Protein AF-A0A814G6H8-F1 (afdb_monomer_lite)

InterPro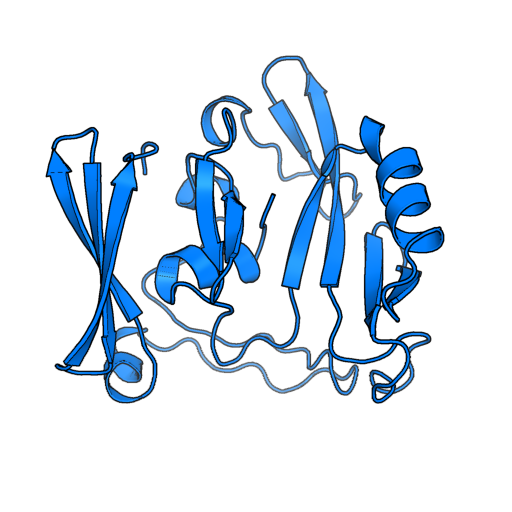 domains:
  IPR007074 LicD/FKTN/FKRP, nucleotidyltransferase domain [PF04991] (1-48)

Structure (mmCIF, N/CA/C/O backbone):
data_AF-A0A814G6H8-F1
#
_entry.id   AF-A0A814G6H8-F1
#
loop_
_atom_site.group_PDB
_atom_site.id
_atom_site.type_symbol
_atom_site.label_atom_id
_atom_site.label_alt_id
_atom_site.label_comp_id
_atom_site.label_asym_id
_atom_site.label_entity_id
_atom_site.label_seq_id
_atom_site.pdbx_PDB_ins_code
_atom_site.Cartn_x
_atom_site.Cartn_y
_atom_site.Cartn_z
_atom_site.occupancy
_atom_site.B_iso_or_equiv
_atom_site.auth_seq_id
_atom_site.auth_comp_id
_atom_site.auth_asym_id
_atom_site.auth_atom_id
_atom_site.pdbx_PDB_model_num
ATOM 1 N N . MET A 1 1 ? 3.584 2.954 5.852 1.00 94.06 1 MET A N 1
ATOM 2 C CA . MET A 1 1 ? 2.191 2.524 6.096 1.00 94.06 1 MET A CA 1
ATOM 3 C C . MET A 1 1 ? 1.545 2.203 4.768 1.00 94.06 1 MET A C 1
ATOM 5 O O . MET A 1 1 ? 1.934 2.824 3.787 1.00 94.06 1 MET A O 1
ATOM 9 N N . MET A 1 2 ? 0.616 1.252 4.728 1.00 95.12 2 MET A N 1
ATOM 10 C CA . MET A 1 2 ? -0.207 1.011 3.539 1.00 95.12 2 MET A CA 1
ATOM 11 C C . MET A 1 2 ? -0.971 2.284 3.166 1.00 95.12 2 MET A C 1
ATOM 13 O O . MET A 1 2 ? -1.439 3.000 4.057 1.00 95.12 2 MET A O 1
ATOM 17 N N . SER A 1 3 ? -1.099 2.549 1.871 1.00 91.81 3 SER A N 1
ATOM 18 C CA . SER A 1 3 ? -1.897 3.650 1.333 1.00 91.81 3 SER A CA 1
ATOM 19 C C . SER A 1 3 ? -2.737 3.178 0.148 1.00 91.81 3 SER A C 1
ATOM 21 O O . SER A 1 3 ? -2.729 1.995 -0.190 1.00 91.81 3 SER A O 1
ATOM 23 N N . ASP A 1 4 ? -3.521 4.097 -0.414 1.00 88.75 4 ASP A N 1
ATOM 24 C CA . ASP A 1 4 ? -4.266 3.912 -1.663 1.00 88.75 4 ASP A CA 1
ATOM 25 C C . ASP A 1 4 ? -4.951 2.525 -1.798 1.00 88.75 4 ASP A C 1
ATOM 27 O O . ASP A 1 4 ? -5.615 2.066 -0.853 1.00 88.75 4 ASP A O 1
ATOM 31 N N . GLY A 1 5 ? -4.848 1.874 -2.962 1.00 90.94 5 GLY A N 1
ATOM 32 C CA . GLY A 1 5 ? -5.519 0.602 -3.264 1.00 90.94 5 GLY A CA 1
ATOM 33 C C . GLY A 1 5 ? -5.150 -0.525 -2.297 1.00 90.94 5 GLY A C 1
ATOM 34 O O . GLY A 1 5 ? -6.011 -1.308 -1.889 1.00 90.94 5 GLY A O 1
ATOM 35 N N . THR A 1 6 ? -3.908 -0.536 -1.808 1.00 95.12 6 THR A N 1
ATOM 36 C CA . THR A 1 6 ? -3.429 -1.512 -0.814 1.00 95.12 6 THR A CA 1
ATOM 37 C C . THR A 1 6 ? -4.157 -1.388 0.518 1.00 95.12 6 THR A C 1
ATOM 39 O O . THR A 1 6 ? -4.564 -2.395 1.101 1.00 95.12 6 THR A O 1
ATOM 42 N N . LEU A 1 7 ? -4.381 -0.160 0.995 1.00 94.06 7 LEU A N 1
ATOM 43 C CA . LEU A 1 7 ? -5.129 0.066 2.229 1.00 94.06 7 LEU A CA 1
ATOM 44 C C . LEU A 1 7 ? -6.596 -0.359 2.084 1.00 94.06 7 LEU A C 1
ATOM 46 O O . LEU A 1 7 ? -7.159 -0.967 2.998 1.00 94.06 7 LEU A O 1
ATOM 50 N N . LEU A 1 8 ? -7.207 -0.070 0.928 1.00 93.44 8 LEU A N 1
ATOM 51 C CA . LEU A 1 8 ? -8.565 -0.521 0.614 1.00 93.44 8 LEU A CA 1
ATOM 52 C C . LEU A 1 8 ? -8.649 -2.047 0.589 1.00 93.44 8 LEU A C 1
ATOM 54 O O . LEU A 1 8 ? -9.587 -2.615 1.149 1.00 93.44 8 LEU A O 1
ATOM 58 N N . GLY A 1 9 ? -7.663 -2.692 -0.031 1.00 95.25 9 GLY A N 1
ATOM 59 C CA . GLY A 1 9 ? -7.513 -4.138 -0.055 1.00 95.25 9 GLY A CA 1
ATOM 60 C C . GLY A 1 9 ? -7.499 -4.715 1.355 1.00 95.25 9 GLY A C 1
ATOM 61 O O . GLY A 1 9 ? -8.390 -5.482 1.719 1.00 95.25 9 GLY A O 1
ATOM 62 N N . SER A 1 10 ? -6.556 -4.274 2.187 1.00 95.44 10 SER A N 1
ATOM 63 C CA . SER A 1 10 ? -6.456 -4.712 3.583 1.00 95.44 10 SER A CA 1
ATOM 64 C C . SER A 1 10 ? -7.777 -4.540 4.350 1.00 95.44 10 SER A C 1
ATOM 66 O O . SER A 1 10 ? -8.181 -5.406 5.128 1.00 95.44 10 SER A O 1
ATOM 68 N N . TYR A 1 11 ? -8.496 -3.436 4.124 1.00 93.56 11 TYR A N 1
ATOM 69 C CA . TYR A 1 11 ? -9.775 -3.171 4.785 1.00 93.56 11 TYR A CA 1
ATOM 70 C C . TYR A 1 11 ? -10.924 -4.078 4.322 1.00 93.56 11 TYR A C 1
ATOM 72 O O . TYR A 1 11 ? -11.785 -4.443 5.129 1.00 93.56 11 TYR A O 1
ATOM 80 N N . ARG A 1 12 ? -10.967 -4.385 3.022 1.00 94.00 12 ARG A N 1
ATOM 81 C CA . ARG A 1 12 ? -12.107 -5.020 2.344 1.00 94.00 12 ARG A CA 1
ATOM 82 C C . ARG A 1 12 ? -11.917 -6.514 2.103 1.00 94.00 12 ARG A C 1
ATOM 84 O O . ARG A 1 12 ? -12.912 -7.224 2.031 1.00 94.00 12 ARG A O 1
ATOM 91 N N . HIS A 1 13 ? -10.681 -6.975 1.979 1.00 96.75 13 HIS A N 1
ATOM 92 C CA . HIS A 1 13 ? -10.322 -8.321 1.529 1.00 96.75 13 HIS A CA 1
ATOM 93 C C . HIS A 1 13 ? -9.292 -9.007 2.436 1.00 96.75 13 HIS A C 1
ATOM 95 O O . HIS A 1 13 ? -8.979 -10.169 2.201 1.00 96.75 13 HIS A O 1
ATOM 101 N N . HIS A 1 14 ? -8.762 -8.308 3.452 1.00 97.12 14 HIS A N 1
ATOM 102 C CA . HIS A 1 14 ? -7.573 -8.730 4.208 1.00 97.12 14 HIS A CA 1
ATOM 103 C C . HIS A 1 14 ? -6.343 -9.021 3.322 1.00 97.12 14 HIS A C 1
ATOM 105 O O . HIS A 1 14 ? -5.414 -9.693 3.754 1.00 97.12 14 HIS A O 1
ATOM 111 N N . ASP A 1 15 ? -6.329 -8.519 2.089 1.00 97.00 15 ASP A N 1
ATOM 112 C CA . ASP A 1 15 ? -5.299 -8.744 1.072 1.00 97.00 15 ASP A CA 1
ATOM 113 C C . ASP A 1 15 ? -5.394 -7.637 0.009 1.00 97.00 15 ASP A C 1
ATOM 115 O O . ASP A 1 15 ? -6.255 -6.769 0.115 1.00 97.00 15 ASP A O 1
ATOM 119 N N . ILE A 1 16 ? -4.553 -7.635 -1.021 1.00 95.75 16 ILE A N 1
ATOM 120 C CA . ILE A 1 16 ? -4.696 -6.725 -2.166 1.00 95.75 16 ILE A CA 1
ATOM 121 C C . ILE A 1 16 ? -6.087 -6.907 -2.804 1.00 95.75 16 ILE A C 1
ATOM 123 O O . ILE A 1 16 ? -6.669 -7.996 -2.793 1.00 95.75 16 ILE A O 1
ATOM 127 N N . VAL A 1 17 ? -6.659 -5.825 -3.344 1.00 95.38 17 VAL A N 1
ATOM 128 C CA . VAL A 1 17 ? -7.935 -5.906 -4.068 1.00 95.38 17 VAL A CA 1
ATOM 129 C C . VAL A 1 17 ? -7.782 -6.902 -5.235 1.00 95.38 17 VAL A C 1
ATOM 131 O O . VAL A 1 17 ? -6.836 -6.771 -6.004 1.00 95.38 17 VAL A O 1
ATOM 134 N N . PRO A 1 18 ? -8.704 -7.866 -5.438 1.00 95.19 18 PRO A N 1
ATOM 135 C CA . PRO A 1 18 ? -8.487 -8.983 -6.371 1.00 95.19 18 PRO A CA 1
ATOM 136 C C . PRO A 1 18 ? -8.251 -8.627 -7.847 1.00 95.19 18 PRO A C 1
ATOM 138 O O . PRO A 1 18 ? -7.886 -9.492 -8.640 1.00 95.19 18 PRO A O 1
ATOM 141 N N . TRP A 1 19 ? -8.526 -7.385 -8.238 1.00 92.12 19 TRP A N 1
ATOM 142 C CA . TRP A 1 19 ? -8.344 -6.859 -9.594 1.00 92.12 19 TRP A CA 1
ATOM 143 C C . TRP A 1 19 ? -7.382 -5.665 -9.641 1.00 92.12 19 TRP A C 1
ATOM 145 O O . TRP A 1 19 ? -7.396 -4.913 -10.616 1.00 92.12 19 TRP A O 1
ATOM 155 N N . ASP A 1 20 ? -6.607 -5.464 -8.580 1.00 92.81 20 ASP A N 1
ATOM 156 C CA . ASP A 1 20 ? -5.517 -4.495 -8.507 1.00 92.81 20 ASP A CA 1
ATOM 157 C C . ASP A 1 20 ? -4.188 -5.212 -8.780 1.00 92.81 20 ASP A C 1
ATOM 159 O O . ASP A 1 20 ? -4.069 -6.413 -8.520 1.00 92.81 20 ASP A O 1
ATOM 163 N N . ASP A 1 21 ? -3.219 -4.523 -9.384 1.00 92.31 21 ASP A N 1
ATOM 164 C CA . ASP A 1 21 ? -2.001 -5.160 -9.910 1.00 92.31 21 ASP A CA 1
ATOM 165 C C . ASP A 1 21 ? -0.685 -4.576 -9.382 1.00 92.31 21 ASP A C 1
ATOM 167 O O . ASP A 1 21 ? 0.388 -4.944 -9.871 1.00 92.31 21 ASP A O 1
ATOM 171 N N . ASP A 1 22 ? -0.745 -3.733 -8.356 1.00 93.81 22 ASP A N 1
ATOM 172 C CA . ASP A 1 22 ? 0.398 -3.224 -7.605 1.00 93.81 22 ASP A CA 1
ATOM 173 C C . ASP A 1 22 ? 0.066 -3.010 -6.116 1.00 93.81 22 ASP A C 1
ATOM 175 O O . ASP A 1 22 ? -0.987 -3.417 -5.619 1.00 93.81 22 ASP A O 1
ATOM 179 N N . ALA A 1 23 ? 1.029 -2.468 -5.366 1.00 95.56 23 ALA A N 1
ATOM 180 C CA . ALA A 1 23 ? 0.828 -2.101 -3.972 1.00 95.56 23 ALA A CA 1
ATOM 181 C C . ALA A 1 23 ? 1.476 -0.753 -3.642 1.00 95.56 23 ALA A C 1
ATOM 183 O O . ALA A 1 23 ? 2.593 -0.489 -4.077 1.00 95.56 23 ALA A O 1
ATOM 184 N N . ASP A 1 24 ? 0.820 0.058 -2.817 1.00 94.56 24 ASP A N 1
ATOM 185 C CA . ASP A 1 24 ? 1.218 1.416 -2.463 1.00 94.56 24 ASP A CA 1
ATOM 186 C C . ASP A 1 24 ? 1.524 1.551 -0.970 1.00 94.56 24 ASP A C 1
ATOM 188 O O . ASP A 1 24 ? 0.749 1.156 -0.086 1.00 94.56 24 ASP A O 1
ATOM 192 N N . PHE A 1 25 ? 2.663 2.177 -0.683 1.00 95.75 25 PHE A N 1
ATOM 193 C CA . PHE A 1 25 ? 3.092 2.481 0.672 1.00 95.75 25 PHE A CA 1
ATOM 194 C C . PHE A 1 2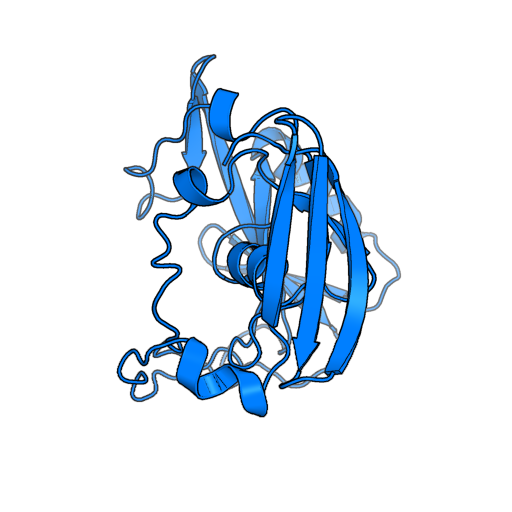5 ? 3.584 3.912 0.805 1.00 95.75 25 PHE A C 1
ATOM 196 O O . PHE A 1 25 ? 4.318 4.430 -0.032 1.00 95.75 25 PHE A O 1
ATOM 203 N N . LEU A 1 26 ? 3.260 4.511 1.946 1.00 94.00 26 LEU A N 1
ATOM 204 C CA . LEU A 1 26 ? 3.723 5.822 2.373 1.00 94.00 26 LEU A CA 1
ATOM 205 C C . LEU A 1 26 ? 4.838 5.715 3.415 1.00 94.00 26 LEU A C 1
ATOM 207 O O . LEU A 1 26 ? 4.680 5.064 4.457 1.00 94.00 26 LEU A O 1
ATOM 211 N N . VAL A 1 27 ? 5.939 6.424 3.173 1.00 95.50 27 VAL A N 1
ATOM 212 C CA . VAL A 1 27 ? 7.107 6.521 4.062 1.00 95.50 27 VAL A CA 1
ATOM 213 C C . VAL A 1 27 ? 7.388 7.996 4.388 1.00 95.50 27 VAL A C 1
ATOM 215 O O . VAL A 1 27 ? 7.268 8.850 3.511 1.00 95.50 27 VAL A O 1
ATOM 218 N N . PRO A 1 28 ? 7.767 8.368 5.623 1.00 95.31 28 PRO A N 1
ATOM 219 C CA . PRO A 1 28 ? 8.154 9.750 5.888 1.00 95.31 28 PRO A CA 1
ATOM 220 C C . PRO A 1 28 ? 9.405 10.122 5.082 1.00 95.31 28 PRO A C 1
ATOM 222 O O . PRO A 1 28 ? 10.406 9.410 5.130 1.00 95.31 28 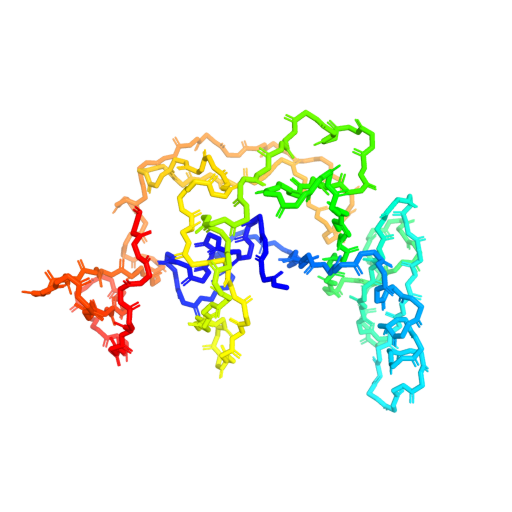PRO A O 1
ATOM 225 N N . VAL A 1 29 ? 9.388 11.270 4.398 1.00 94.75 29 VAL A N 1
ATOM 226 C CA . VAL A 1 29 ? 10.506 11.746 3.555 1.00 94.75 29 VAL A CA 1
ATOM 227 C C . VAL A 1 29 ? 11.823 11.829 4.332 1.00 94.75 29 VAL A C 1
ATOM 229 O O . VAL A 1 29 ? 12.885 11.498 3.816 1.00 94.75 29 VAL A O 1
ATOM 232 N N . LYS A 1 30 ? 11.750 12.161 5.628 1.00 95.94 30 LYS A N 1
ATOM 233 C CA . LYS A 1 30 ? 12.900 12.197 6.547 1.00 95.94 30 LYS A CA 1
ATOM 234 C C . LYS A 1 30 ? 13.613 10.840 6.677 1.00 95.94 30 LYS A C 1
ATOM 236 O O . LYS A 1 30 ? 14.773 10.804 7.064 1.00 95.94 30 LYS A O 1
ATOM 241 N N . GLN A 1 31 ? 12.937 9.731 6.368 1.00 96.25 31 GLN A N 1
ATOM 242 C CA . GLN A 1 31 ? 13.491 8.373 6.405 1.00 96.25 31 GLN A CA 1
ATOM 243 C C . GLN A 1 31 ? 13.867 7.833 5.019 1.00 96.25 31 GLN A C 1
ATOM 245 O O . GLN A 1 31 ? 14.357 6.709 4.932 1.00 96.25 31 GLN A O 1
ATOM 250 N N . GLN A 1 32 ? 13.681 8.606 3.945 1.00 94.50 32 GLN A N 1
ATOM 251 C CA . GLN A 1 32 ? 13.878 8.142 2.571 1.00 94.50 32 GLN A CA 1
ATOM 252 C C . GLN A 1 32 ? 15.268 7.530 2.346 1.00 94.50 32 GLN A C 1
ATOM 254 O O . GLN A 1 32 ? 15.361 6.410 1.850 1.00 94.50 32 GLN A O 1
ATOM 259 N N . SER A 1 33 ? 16.344 8.223 2.732 1.00 95.19 33 SER A N 1
ATOM 260 C CA . SER A 1 33 ? 17.712 7.733 2.505 1.00 95.19 33 SER A CA 1
ATOM 261 C C . SER A 1 33 ? 17.984 6.415 3.230 1.00 95.19 33 SER A C 1
ATOM 263 O O . SER A 1 33 ? 18.576 5.508 2.653 1.00 95.19 33 SER A O 1
ATOM 265 N N . ARG A 1 34 ? 17.492 6.283 4.470 1.00 96.19 34 ARG A N 1
ATOM 266 C CA . ARG A 1 34 ? 17.600 5.046 5.256 1.00 96.19 34 ARG A CA 1
ATOM 267 C C . ARG A 1 34 ? 16.767 3.917 4.650 1.00 96.19 34 ARG A C 1
ATOM 269 O O . ARG A 1 34 ? 17.208 2.778 4.624 1.00 96.19 34 ARG A O 1
ATOM 276 N N . PHE A 1 35 ? 15.561 4.218 4.179 1.00 93.81 35 PHE A N 1
ATOM 277 C CA . PHE A 1 35 ? 14.702 3.230 3.536 1.00 93.81 35 PHE A CA 1
ATOM 278 C C . PHE A 1 35 ? 15.362 2.677 2.265 1.00 93.81 35 PHE A C 1
ATOM 280 O O . PHE A 1 35 ? 15.465 1.466 2.100 1.00 93.81 35 PHE A O 1
ATOM 287 N N . ILE A 1 36 ? 15.879 3.559 1.405 1.00 93.50 36 ILE A N 1
ATOM 288 C CA . ILE A 1 36 ? 16.564 3.160 0.169 1.00 93.50 36 ILE A CA 1
ATOM 289 C C . ILE A 1 36 ? 17.812 2.335 0.483 1.00 93.50 36 ILE A C 1
ATOM 291 O O . ILE A 1 36 ? 18.014 1.304 -0.152 1.00 93.50 36 ILE A O 1
ATOM 295 N N . SER A 1 37 ? 18.627 2.744 1.463 1.00 94.56 37 SER A N 1
ATOM 296 C CA . SER A 1 37 ? 19.852 2.010 1.795 1.00 94.56 37 SER A CA 1
ATOM 297 C C . SER A 1 37 ? 19.570 0.590 2.284 1.00 94.56 37 SER A C 1
ATOM 299 O O . SER A 1 37 ? 20.292 -0.327 1.907 1.00 94.56 37 SER A O 1
ATOM 301 N N . VAL A 1 38 ? 18.497 0.380 3.053 1.00 93.38 38 VAL A N 1
ATOM 302 C CA . VAL A 1 38 ? 18.074 -0.964 3.481 1.00 93.38 38 VAL A CA 1
ATOM 303 C C . VAL A 1 38 ? 17.697 -1.839 2.287 1.00 93.38 38 VAL A C 1
ATOM 305 O O . VAL A 1 38 ? 18.091 -2.999 2.245 1.00 93.38 38 VAL A O 1
ATOM 308 N N . ILE A 1 39 ? 16.969 -1.298 1.307 1.00 92.81 39 ILE A N 1
ATOM 309 C CA . ILE A 1 39 ? 16.558 -2.069 0.126 1.00 92.81 39 ILE A CA 1
ATOM 310 C C . ILE A 1 39 ? 17.748 -2.368 -0.790 1.00 92.81 39 ILE A C 1
ATOM 312 O O . ILE A 1 39 ? 17.887 -3.497 -1.241 1.00 92.81 39 ILE A O 1
ATOM 316 N N . VAL A 1 40 ? 18.620 -1.387 -1.043 1.00 91.81 40 VAL A N 1
ATOM 317 C CA . VAL A 1 40 ? 19.807 -1.564 -1.901 1.00 91.81 40 VAL A CA 1
ATOM 318 C C . VAL A 1 40 ? 20.791 -2.572 -1.309 1.00 91.81 40 VAL A C 1
ATOM 320 O O . VAL A 1 40 ? 21.378 -3.352 -2.048 1.00 91.81 40 VAL A O 1
ATOM 323 N N . ASN A 1 41 ? 20.950 -2.575 0.015 1.00 91.81 41 ASN A N 1
ATOM 324 C CA . ASN A 1 41 ? 21.856 -3.490 0.710 1.00 91.81 41 ASN A CA 1
ATOM 325 C C . ASN A 1 41 ? 21.191 -4.827 1.083 1.00 91.81 41 ASN A C 1
ATOM 327 O O . ASN A 1 41 ? 21.791 -5.636 1.788 1.00 91.81 41 ASN A O 1
ATOM 331 N N . SER A 1 42 ? 19.946 -5.051 0.659 1.00 87.19 42 SER A N 1
ATOM 332 C CA . SER A 1 42 ? 19.237 -6.305 0.887 1.00 87.19 42 SER A CA 1
ATOM 333 C C . SER A 1 42 ? 19.812 -7.412 0.003 1.00 87.19 42 SER A C 1
ATOM 335 O O . SER A 1 42 ? 20.036 -7.212 -1.186 1.00 87.19 42 SER A O 1
ATOM 337 N N . SER A 1 43 ? 19.992 -8.608 0.564 1.00 81.56 43 SER A N 1
ATOM 338 C CA . SER A 1 43 ? 20.330 -9.823 -0.196 1.00 81.56 43 SER A CA 1
ATOM 339 C C . SER A 1 43 ? 19.102 -10.526 -0.787 1.00 81.56 43 SER A C 1
ATOM 341 O O . SER A 1 43 ? 19.223 -11.536 -1.479 1.00 81.56 43 SER A O 1
ATOM 343 N N . ILE A 1 44 ? 17.905 -10.012 -0.508 1.00 82.88 44 ILE A N 1
ATOM 344 C CA . ILE A 1 44 ? 16.653 -10.498 -1.084 1.00 82.88 44 ILE A CA 1
ATOM 345 C C . ILE A 1 44 ? 16.629 -9.973 -2.518 1.00 82.88 44 ILE A C 1
ATOM 347 O O . ILE A 1 44 ? 16.790 -8.772 -2.681 1.00 82.88 44 ILE A O 1
ATOM 351 N N . GLY A 1 45 ? 16.459 -10.838 -3.526 1.00 90.50 45 GLY A N 1
ATOM 352 C CA . GLY A 1 45 ? 16.527 -10.528 -4.970 1.00 90.50 45 GLY A CA 1
ATOM 353 C C . GLY A 1 45 ? 15.498 -9.505 -5.478 1.00 90.50 45 GLY A C 1
ATOM 354 O O . GLY A 1 45 ? 14.658 -9.807 -6.329 1.00 90.50 45 GLY A O 1
ATOM 355 N N . VAL A 1 46 ? 15.555 -8.293 -4.937 1.00 94.38 46 VAL A N 1
ATOM 356 C CA . VAL A 1 46 ? 14.736 -7.131 -5.244 1.00 94.38 46 VAL A CA 1
ATOM 357 C C . VAL A 1 46 ? 15.622 -6.024 -5.790 1.00 94.38 46 VAL A C 1
ATOM 359 O O . VAL A 1 46 ? 16.777 -5.858 -5.408 1.00 94.38 46 VAL A O 1
ATOM 362 N N . LYS A 1 47 ? 15.044 -5.215 -6.665 1.00 94.62 47 LYS A N 1
ATOM 363 C CA . LYS A 1 47 ? 15.639 -3.990 -7.180 1.00 94.62 47 LYS A CA 1
ATOM 364 C C . LYS A 1 47 ? 14.756 -2.813 -6.831 1.00 94.62 47 LYS A C 1
ATOM 366 O O . LYS A 1 47 ? 13.544 -2.947 -6.675 1.00 94.62 47 LYS A O 1
ATOM 371 N N . ILE A 1 48 ? 15.379 -1.646 -6.745 1.00 95.81 48 ILE A N 1
ATOM 372 C CA . ILE A 1 48 ? 14.698 -0.380 -6.519 1.00 95.81 48 ILE A CA 1
ATOM 373 C C . ILE A 1 48 ? 15.071 0.604 -7.623 1.00 95.81 48 ILE A C 1
ATOM 375 O O . ILE A 1 48 ? 16.235 0.724 -7.999 1.00 95.81 48 ILE A O 1
ATOM 379 N N . VAL A 1 49 ? 14.082 1.313 -8.159 1.00 95.50 49 VAL A N 1
ATOM 380 C CA . VAL A 1 49 ? 14.302 2.372 -9.149 1.00 95.50 49 VAL A CA 1
ATOM 381 C C . VAL A 1 49 ? 13.494 3.607 -8.786 1.00 95.50 49 VAL A C 1
ATOM 383 O O . VAL A 1 49 ? 12.353 3.507 -8.336 1.00 95.50 49 VAL A O 1
ATOM 386 N N . LYS A 1 50 ? 14.081 4.788 -8.981 1.00 94.62 50 LYS A N 1
ATOM 387 C CA . LYS A 1 50 ? 13.356 6.052 -8.850 1.00 94.62 50 LYS A CA 1
ATOM 388 C C . LYS A 1 50 ? 12.510 6.281 -10.101 1.00 94.62 50 LYS A C 1
ATOM 390 O O . LYS A 1 50 ? 13.028 6.233 -11.213 1.00 94.62 50 LYS A O 1
ATOM 395 N N . PHE A 1 51 ? 11.230 6.588 -9.920 1.00 90.88 51 PHE A N 1
ATOM 396 C CA . PHE A 1 51 ? 10.334 6.983 -11.000 1.00 90.88 51 PHE A CA 1
ATOM 397 C C . PHE A 1 51 ? 9.550 8.226 -10.584 1.00 90.88 51 PHE A C 1
ATOM 399 O O . PHE A 1 51 ? 8.682 8.176 -9.712 1.00 90.88 51 PHE A O 1
ATOM 406 N N . ASN A 1 52 ? 9.861 9.362 -11.210 1.00 87.81 52 ASN A N 1
ATOM 407 C CA . ASN A 1 52 ? 9.358 10.675 -10.806 1.00 87.81 52 ASN A CA 1
ATOM 408 C C . ASN A 1 52 ? 9.644 10.954 -9.314 1.00 87.81 52 ASN A C 1
ATOM 410 O O . ASN A 1 52 ? 10.800 11.114 -8.918 1.00 87.81 52 ASN A O 1
ATOM 414 N N . LEU A 1 53 ? 8.594 11.014 -8.494 1.00 86.06 53 LEU A N 1
ATOM 415 C CA . LEU A 1 53 ? 8.638 11.361 -7.069 1.00 86.06 53 LEU A CA 1
ATOM 416 C C . LEU A 1 53 ? 8.388 10.165 -6.145 1.00 86.06 53 LEU A C 1
ATOM 418 O O . LEU A 1 53 ? 8.199 10.337 -4.945 1.00 86.06 53 LEU A O 1
ATOM 422 N N . LYS A 1 54 ? 8.382 8.959 -6.710 1.00 91.38 54 LYS A N 1
ATOM 423 C CA . LYS A 1 54 ? 8.250 7.703 -5.980 1.00 91.38 54 LYS A CA 1
ATOM 424 C C . LYS A 1 54 ? 9.384 6.752 -6.332 1.00 91.38 54 LYS A C 1
ATOM 426 O O . LYS A 1 54 ? 10.132 6.983 -7.289 1.00 91.38 54 LYS A O 1
ATOM 431 N N . TYR A 1 55 ? 9.504 5.679 -5.562 1.00 95.44 55 TYR A N 1
ATOM 432 C CA . TYR A 1 55 ? 10.340 4.538 -5.924 1.00 95.44 55 TYR A CA 1
ATOM 433 C C . TYR A 1 55 ? 9.472 3.337 -6.235 1.00 95.44 55 TYR A C 1
ATOM 435 O O . TYR A 1 55 ? 8.395 3.183 -5.674 1.00 95.44 55 TYR A O 1
ATOM 443 N N . LYS A 1 56 ? 9.982 2.479 -7.110 1.00 95.94 56 LYS A N 1
ATOM 444 C CA . LYS A 1 56 ? 9.413 1.169 -7.386 1.00 95.94 56 LYS A CA 1
ATOM 445 C C . LYS A 1 56 ? 10.364 0.105 -6.890 1.00 95.94 56 LYS A C 1
ATOM 447 O O . LYS A 1 56 ? 11.529 0.118 -7.289 1.00 95.94 56 LYS A O 1
ATOM 452 N N . ILE A 1 57 ? 9.864 -0.787 -6.044 1.00 96.38 57 ILE A N 1
ATOM 453 C CA . ILE A 1 57 ? 10.570 -1.991 -5.605 1.00 96.38 57 ILE A CA 1
ATOM 454 C C . ILE A 1 57 ? 9.978 -3.172 -6.360 1.00 96.38 57 ILE A C 1
ATOM 456 O O . ILE A 1 57 ? 8.764 -3.332 -6.383 1.00 96.38 57 ILE A O 1
ATOM 460 N N . TYR A 1 58 ? 10.811 -3.983 -6.992 1.00 95.81 58 TYR A N 1
ATOM 461 C CA . TYR A 1 58 ? 10.364 -5.094 -7.828 1.00 95.81 58 TYR A CA 1
ATOM 462 C C . TYR A 1 58 ? 11.321 -6.271 -7.716 1.00 95.81 58 TYR A C 1
ATOM 464 O O . TYR A 1 58 ? 12.489 -6.103 -7.371 1.00 95.81 58 TYR A O 1
ATOM 472 N N . LEU A 1 59 ? 10.828 -7.467 -8.016 1.00 94.31 59 LEU A N 1
ATOM 473 C CA . LEU A 1 59 ? 11.650 -8.672 -8.039 1.00 94.31 59 LEU A CA 1
ATOM 474 C C . LEU A 1 59 ? 12.569 -8.663 -9.267 1.00 94.31 59 LEU A C 1
ATOM 476 O O . LEU A 1 59 ? 12.148 -8.338 -10.380 1.00 94.31 59 LEU A O 1
ATOM 480 N N . GLU A 1 60 ? 13.838 -9.020 -9.074 1.00 91.81 60 GLU A N 1
ATOM 481 C CA . GLU A 1 60 ? 14.832 -9.006 -10.154 1.00 91.81 60 GLU A CA 1
ATOM 482 C C . GLU A 1 60 ? 14.504 -10.025 -11.255 1.00 91.81 60 GLU A C 1
ATOM 484 O O . GLU A 1 60 ? 14.611 -9.711 -12.440 1.00 91.81 60 GLU A O 1
ATOM 489 N N . ASN A 1 61 ? 14.029 -11.207 -10.860 1.00 92.38 61 ASN A N 1
ATOM 490 C CA . ASN A 1 61 ? 13.789 -12.346 -11.746 1.00 92.38 61 ASN A CA 1
ATOM 491 C C . ASN A 1 61 ? 12.317 -12.457 -12.177 1.00 92.38 61 ASN A C 1
ATOM 493 O O . ASN A 1 61 ? 11.732 -13.538 -12.142 1.00 92.38 61 ASN A O 1
ATOM 497 N N . THR A 1 62 ? 11.696 -11.337 -12.557 1.00 94.62 62 THR A N 1
ATOM 498 C CA . THR A 1 62 ? 10.325 -11.317 -13.093 1.00 94.62 62 THR A CA 1
ATOM 499 C C . THR A 1 62 ? 10.232 -10.559 -14.415 1.00 94.62 62 THR A C 1
ATOM 501 O O . THR A 1 62 ? 11.190 -9.956 -14.894 1.00 94.62 62 THR A O 1
ATOM 504 N N . THR A 1 63 ? 9.070 -10.630 -15.063 1.00 95.25 63 THR A N 1
ATOM 505 C CA . THR A 1 63 ? 8.846 -10.023 -16.378 1.00 95.25 63 THR A CA 1
ATOM 506 C C . THR A 1 63 ? 8.833 -8.504 -16.302 1.00 95.25 63 THR A C 1
ATOM 508 O O . THR A 1 63 ? 8.208 -7.932 -15.408 1.00 95.25 63 THR A O 1
ATOM 511 N N . ARG A 1 64 ? 9.440 -7.842 -17.288 1.00 96.12 64 ARG A N 1
ATOM 512 C CA . ARG A 1 64 ? 9.389 -6.384 -17.425 1.00 96.12 64 ARG A CA 1
ATOM 513 C C . ARG A 1 64 ? 7.941 -5.875 -17.476 1.00 96.12 64 ARG A C 1
ATOM 515 O O . ARG A 1 64 ? 7.090 -6.477 -18.128 1.00 96.12 64 ARG A O 1
ATOM 522 N N . ALA A 1 65 ? 7.675 -4.752 -16.811 1.00 95.38 65 ALA A N 1
ATOM 523 C CA . ALA A 1 65 ? 6.376 -4.089 -16.846 1.00 95.38 65 ALA A CA 1
ATOM 524 C C . ALA A 1 65 ? 6.208 -3.318 -18.170 1.00 95.38 65 ALA A C 1
ATOM 526 O O . ALA A 1 65 ? 6.559 -2.142 -18.252 1.00 95.38 65 ALA A O 1
ATOM 527 N N . GLY A 1 66 ? 5.729 -3.969 -19.232 1.00 93.12 66 GLY A N 1
ATOM 528 C CA . GLY A 1 66 ? 5.617 -3.359 -20.563 1.00 93.12 66 GLY A CA 1
ATOM 529 C C . GLY A 1 66 ? 6.948 -2.771 -21.054 1.00 93.12 66 GLY A C 1
ATOM 530 O O . GLY A 1 66 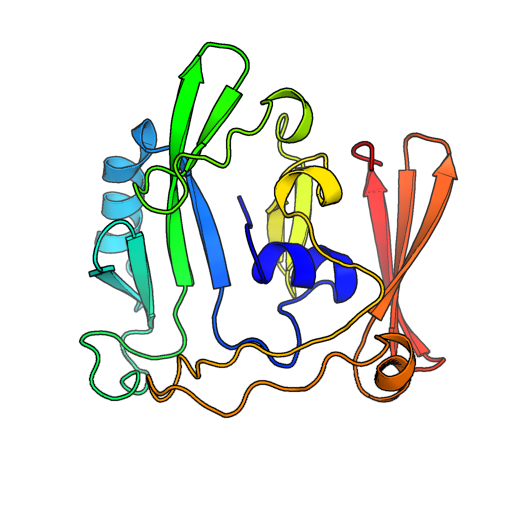? 7.964 -3.459 -21.108 1.00 93.12 66 GLY A O 1
ATOM 531 N N . ASN A 1 67 ? 6.960 -1.476 -21.382 1.00 93.00 67 ASN A N 1
ATOM 532 C CA . ASN A 1 67 ? 8.155 -0.749 -21.834 1.00 93.00 67 ASN A CA 1
ATOM 533 C C . ASN A 1 67 ? 8.942 -0.051 -20.703 1.00 93.00 67 ASN A C 1
ATOM 535 O O . ASN A 1 67 ? 9.759 0.831 -20.972 1.00 93.00 67 ASN A O 1
ATOM 539 N N . ARG A 1 68 ? 8.684 -0.387 -19.435 1.00 94.38 68 ARG A N 1
ATOM 540 C CA . ARG A 1 68 ? 9.301 0.289 -18.285 1.00 94.38 68 ARG A CA 1
ATOM 541 C C . ARG A 1 68 ? 10.683 -0.264 -17.950 1.00 94.38 68 ARG A C 1
ATOM 543 O O . ARG A 1 68 ? 11.051 -1.366 -18.339 1.00 94.38 68 ARG A O 1
ATOM 550 N N . SER A 1 69 ? 11.445 0.497 -17.167 1.00 94.69 69 SER A N 1
ATOM 551 C CA . SER A 1 69 ? 12.769 0.093 -16.674 1.00 94.69 69 SER A CA 1
ATOM 552 C C . SER A 1 69 ? 12.726 -0.854 -15.466 1.00 94.69 69 SER A C 1
ATOM 554 O O . SER A 1 69 ? 13.779 -1.243 -14.971 1.00 94.69 69 SER A O 1
ATOM 556 N N . TRP A 1 70 ? 11.534 -1.229 -14.994 1.00 95.88 70 TRP A N 1
ATOM 557 C CA . TRP A 1 70 ? 11.310 -2.134 -13.864 1.00 95.88 70 TRP A CA 1
ATOM 558 C C . TRP A 1 70 ? 10.457 -3.339 -14.265 1.00 95.88 70 TRP A C 1
ATOM 560 O O . TRP A 1 70 ? 9.795 -3.335 -15.309 1.00 95.88 70 TRP A O 1
ATOM 570 N N . ASN A 1 71 ? 10.445 -4.355 -13.404 1.00 96.69 71 ASN A N 1
ATOM 571 C CA . ASN A 1 71 ? 9.632 -5.550 -13.589 1.00 96.69 71 ASN A CA 1
ATOM 572 C C . ASN A 1 71 ? 8.284 -5.454 -12.873 1.00 96.69 71 ASN A C 1
ATOM 574 O O . ASN A 1 71 ? 8.093 -4.638 -11.974 1.00 96.69 71 ASN A O 1
ATOM 578 N N . TRP A 1 72 ? 7.350 -6.299 -13.295 1.00 96.12 72 TRP A N 1
ATOM 579 C CA . TRP A 1 72 ? 6.087 -6.563 -12.620 1.00 96.12 72 TRP A CA 1
ATOM 580 C C . TRP A 1 72 ? 6.145 -7.959 -11.966 1.00 96.12 72 TRP A C 1
ATOM 582 O O . TRP A 1 72 ? 6.713 -8.875 -12.573 1.00 96.12 72 TRP A O 1
ATOM 592 N N . PRO A 1 73 ? 5.569 -8.166 -10.768 1.00 95.06 73 PRO A N 1
ATOM 593 C CA . PRO A 1 73 ? 4.899 -7.176 -9.916 1.00 95.06 73 PRO A CA 1
ATOM 594 C C . PRO A 1 73 ? 5.885 -6.213 -9.238 1.00 95.06 73 PRO A C 1
ATOM 596 O O . PRO A 1 73 ? 7.084 -6.490 -9.154 1.00 95.06 73 PRO A O 1
ATOM 599 N N . PHE A 1 74 ? 5.371 -5.078 -8.760 1.00 95.69 74 PHE A N 1
ATOM 600 C CA . PHE A 1 74 ? 6.149 -4.082 -8.024 1.00 95.69 74 PHE A CA 1
ATOM 601 C C . PHE A 1 74 ? 5.341 -3.449 -6.887 1.00 95.69 74 PHE A C 1
ATOM 603 O O . PHE A 1 74 ? 4.117 -3.528 -6.850 1.00 95.69 74 PHE A O 1
ATOM 610 N N . ILE A 1 75 ? 6.059 -2.774 -5.994 1.00 96.19 75 ILE A N 1
ATOM 611 C CA . ILE A 1 75 ? 5.530 -1.941 -4.919 1.00 96.19 75 ILE A CA 1
ATOM 612 C C . ILE A 1 75 ? 5.911 -0.489 -5.207 1.00 96.19 75 ILE A C 1
ATOM 614 O O . ILE A 1 75 ? 7.087 -0.188 -5.425 1.00 96.19 75 ILE A O 1
ATOM 618 N N . ASP A 1 76 ? 4.932 0.406 -5.183 1.00 95.62 76 ASP A N 1
ATOM 619 C CA . ASP A 1 76 ? 5.111 1.847 -5.214 1.00 95.62 76 ASP A CA 1
ATOM 620 C C . ASP A 1 76 ? 5.342 2.412 -3.806 1.00 95.62 76 ASP A C 1
ATOM 622 O O . ASP A 1 76 ? 4.547 2.252 -2.881 1.00 95.62 76 ASP A O 1
ATOM 626 N N . ILE A 1 77 ? 6.469 3.104 -3.649 1.00 95.94 77 ILE A N 1
ATOM 627 C CA . ILE A 1 77 ? 6.869 3.778 -2.417 1.00 95.94 77 ILE A CA 1
ATOM 628 C C . ILE A 1 77 ? 6.738 5.280 -2.618 1.00 95.94 77 ILE A C 1
ATOM 630 O O . ILE A 1 77 ? 7.574 5.926 -3.262 1.00 95.94 77 ILE A O 1
ATOM 634 N N . TRP A 1 78 ? 5.685 5.825 -2.030 1.00 93.69 78 TRP A N 1
ATOM 635 C CA . TRP A 1 78 ? 5.418 7.247 -1.931 1.00 93.69 78 TRP A CA 1
ATOM 636 C C . TRP A 1 78 ? 5.981 7.814 -0.630 1.00 93.69 78 TRP A C 1
ATOM 638 O O . TRP A 1 78 ? 6.189 7.101 0.356 1.00 93.69 78 TRP A O 1
ATOM 648 N N . PHE A 1 79 ? 6.179 9.131 -0.605 1.00 93.81 79 PHE A N 1
ATOM 649 C CA . PHE A 1 79 ? 6.624 9.827 0.596 1.00 93.81 79 PHE A CA 1
ATOM 650 C C . PHE A 1 79 ? 5.612 10.846 1.081 1.00 93.81 79 PHE A C 1
ATOM 652 O O . PHE A 1 79 ? 4.855 11.411 0.293 1.00 93.81 79 PHE A O 1
ATOM 659 N N . TYR A 1 80 ? 5.643 11.120 2.381 1.00 92.88 80 TYR A N 1
ATOM 660 C CA . TYR A 1 80 ? 4.940 12.243 2.988 1.00 92.88 80 TYR A CA 1
ATOM 661 C C . TYR A 1 80 ? 5.885 13.106 3.819 1.00 92.88 80 TYR A C 1
ATOM 663 O O . TYR A 1 80 ? 6.921 12.652 4.311 1.00 92.88 80 TYR A O 1
ATOM 671 N N . ARG A 1 81 ? 5.493 14.361 4.023 1.00 93.00 81 ARG A N 1
ATOM 672 C CA . ARG A 1 81 ? 6.175 15.315 4.901 1.00 93.00 81 ARG A CA 1
ATOM 673 C C . ARG A 1 81 ? 5.213 15.899 5.918 1.00 93.00 81 ARG A C 1
ATOM 675 O O . ARG A 1 81 ? 4.012 15.989 5.667 1.00 93.00 81 ARG A O 1
ATOM 682 N N . ASP A 1 82 ? 5.764 16.346 7.036 1.00 93.69 82 ASP A N 1
ATOM 683 C CA . ASP A 1 82 ? 5.050 17.223 7.956 1.00 93.69 82 ASP A CA 1
ATOM 684 C C . ASP A 1 82 ? 4.773 18.558 7.250 1.00 93.69 82 ASP A C 1
ATOM 686 O O . ASP A 1 82 ? 5.688 19.169 6.698 1.00 93.69 82 ASP A O 1
ATOM 690 N N . VAL A 1 83 ? 3.516 19.004 7.254 1.00 91.75 83 VAL A N 1
ATOM 691 C CA . VAL A 1 83 ? 3.174 20.397 6.908 1.00 91.75 83 VAL A CA 1
ATOM 692 C C . VAL A 1 83 ? 3.417 21.279 8.126 1.00 91.75 83 VAL A C 1
ATOM 694 O O . VAL A 1 83 ? 3.964 22.370 8.027 1.00 91.75 83 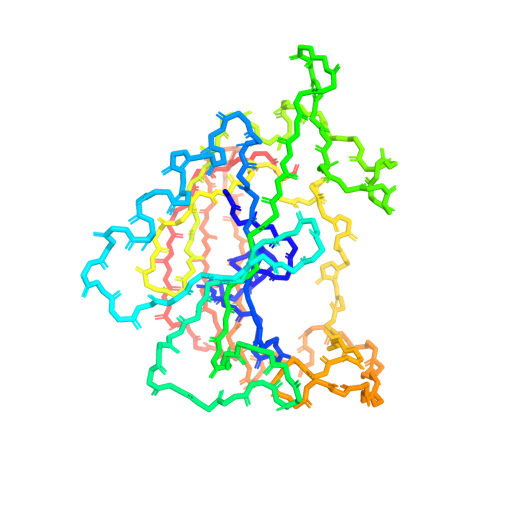VAL A O 1
ATOM 697 N N . ASN A 1 84 ? 3.001 20.775 9.286 1.00 93.12 84 ASN A N 1
ATOM 698 C CA . ASN A 1 84 ? 3.162 21.383 10.596 1.00 93.12 84 ASN A CA 1
ATOM 699 C C . ASN A 1 84 ? 3.056 20.283 11.674 1.00 93.12 84 ASN A C 1
ATOM 701 O O . ASN A 1 84 ? 3.084 19.079 11.387 1.00 93.12 84 ASN A O 1
ATOM 705 N N . ASN A 1 85 ? 2.906 20.682 12.934 1.00 94.75 85 ASN A N 1
ATOM 706 C CA . ASN A 1 85 ? 2.826 19.741 14.051 1.00 94.75 85 ASN A CA 1
ATOM 707 C C . ASN A 1 85 ? 1.571 18.857 14.027 1.00 94.75 85 ASN A C 1
ATOM 709 O O . ASN A 1 85 ? 1.599 17.780 14.613 1.00 94.75 85 ASN A O 1
ATOM 713 N N . THR A 1 86 ? 0.507 19.253 13.327 1.00 94.25 86 THR A N 1
ATOM 714 C CA . THR A 1 86 ? -0.796 18.572 13.343 1.00 94.25 86 THR A CA 1
ATOM 715 C C . THR A 1 86 ? -1.164 17.898 12.024 1.00 94.25 86 THR A C 1
ATOM 717 O O . THR A 1 86 ? -2.076 17.076 12.025 1.00 94.25 86 THR A O 1
ATOM 720 N N . HIS A 1 87 ? -0.463 18.178 10.921 1.00 93.06 87 HIS A N 1
ATOM 721 C CA . HIS A 1 87 ? -0.810 17.676 9.589 1.00 93.06 87 HIS A CA 1
ATOM 722 C C . HIS A 1 87 ? 0.391 17.136 8.809 1.00 93.06 87 HIS A C 1
ATOM 724 O O . HIS A 1 87 ? 1.520 17.615 8.948 1.00 93.06 87 HIS A O 1
ATOM 730 N N . ILE A 1 88 ? 0.119 16.164 7.940 1.00 92.56 88 ILE A N 1
ATOM 731 C CA . ILE A 1 88 ? 1.047 15.667 6.923 1.00 92.56 88 ILE A CA 1
ATOM 732 C C . ILE A 1 88 ? 0.464 15.859 5.523 1.00 92.56 88 ILE A C 1
ATOM 734 O O . ILE A 1 88 ? -0.744 16.022 5.361 1.00 92.56 88 ILE A O 1
ATOM 738 N N . GLN A 1 89 ? 1.320 15.799 4.510 1.00 90.00 89 GLN A N 1
ATOM 739 C CA . GLN A 1 89 ? 0.914 15.795 3.106 1.00 90.00 89 GLN A CA 1
ATOM 740 C C . GLN A 1 89 ? 1.819 14.879 2.287 1.00 90.00 89 GLN A C 1
ATOM 742 O O . GLN A 1 89 ? 2.996 14.714 2.626 1.00 90.00 89 GLN A O 1
ATOM 747 N N . TYR A 1 90 ? 1.300 14.357 1.176 1.00 88.62 90 TYR A N 1
ATOM 748 C CA . TYR A 1 90 ? 2.117 13.661 0.184 1.00 88.62 90 TYR A CA 1
ATOM 749 C C . TYR A 1 90 ? 3.231 14.582 -0.334 1.00 88.62 90 TYR A C 1
ATOM 751 O O . TYR A 1 90 ? 3.046 15.782 -0.572 1.00 88.62 90 TYR A O 1
ATOM 759 N N . ASP A 1 91 ? 4.415 14.016 -0.542 1.00 86.88 91 ASP A N 1
ATOM 760 C CA . ASP A 1 91 ? 5.560 14.719 -1.108 1.00 86.88 91 ASP A CA 1
ATOM 761 C C . ASP A 1 91 ? 5.521 14.738 -2.644 1.00 86.88 91 ASP A C 1
ATOM 763 O O . ASP A 1 91 ? 6.486 14.421 -3.335 1.00 86.88 91 ASP A O 1
ATOM 767 N N . THR A 1 92 ? 4.363 15.090 -3.205 1.00 77.62 92 THR A N 1
ATOM 768 C CA . THR A 1 92 ? 4.158 15.120 -4.654 1.00 77.62 92 THR A CA 1
ATOM 769 C C . THR A 1 92 ? 3.339 16.355 -5.058 1.00 77.62 92 THR A C 1
ATOM 771 O O . THR A 1 92 ? 2.293 16.612 -4.466 1.00 77.62 92 THR A O 1
ATOM 774 N N . PRO A 1 93 ? 3.765 17.164 -6.053 1.00 66.50 93 PRO A N 1
ATOM 775 C CA . PRO A 1 93 ? 3.064 18.380 -6.465 1.00 66.50 93 PRO A CA 1
ATOM 776 C C . PRO A 1 93 ? 1.601 18.157 -6.845 1.00 66.50 93 PRO A C 1
ATOM 778 O O . PRO A 1 93 ? 0.764 18.993 -6.524 1.00 66.50 93 PRO A O 1
ATOM 781 N N . GLN A 1 94 ? 1.302 17.027 -7.489 1.00 63.75 94 GLN A N 1
ATOM 782 C CA . GLN A 1 94 ? -0.039 16.671 -7.964 1.00 63.75 94 GLN A CA 1
ATOM 783 C C . GLN A 1 94 ? -1.017 16.411 -6.808 1.00 63.75 94 GLN A C 1
ATOM 785 O O . GLN A 1 94 ? -2.206 16.680 -6.947 1.00 63.75 94 GLN A O 1
ATOM 790 N N . TRP A 1 95 ? -0.508 15.976 -5.650 1.00 64.81 95 TRP A N 1
ATOM 791 C CA . TRP A 1 95 ? -1.309 15.608 -4.482 1.00 64.81 95 TRP A CA 1
ATOM 792 C C . TRP A 1 95 ? -1.068 16.528 -3.275 1.00 64.81 95 TRP A C 1
ATOM 794 O O . TRP A 1 95 ? -1.566 16.262 -2.186 1.00 64.81 95 TRP A O 1
ATOM 804 N N . ARG A 1 96 ? -0.379 17.669 -3.461 1.00 59.22 96 ARG A N 1
ATOM 805 C CA . ARG A 1 96 ? -0.141 18.691 -2.413 1.00 59.22 96 ARG A CA 1
ATOM 806 C C . ARG A 1 96 ? -1.421 19.239 -1.774 1.00 59.22 96 ARG A C 1
ATOM 808 O O . ARG A 1 96 ? -1.356 19.811 -0.695 1.00 59.22 96 ARG A O 1
ATOM 815 N N . ARG A 1 97 ? -2.575 19.098 -2.433 1.00 60.16 97 ARG A N 1
ATOM 816 C CA . ARG A 1 97 ? -3.875 19.527 -1.893 1.00 60.16 97 ARG A CA 1
ATOM 817 C C . ARG A 1 97 ? -4.469 18.536 -0.885 1.00 60.16 97 ARG A C 1
ATOM 819 O O . ARG A 1 97 ? -5.402 18.905 -0.180 1.00 60.16 97 ARG A O 1
ATOM 826 N N . LEU A 1 98 ? -3.937 17.315 -0.794 1.00 73.50 98 LEU A N 1
ATOM 827 C CA . LEU A 1 98 ? -4.360 16.318 0.186 1.00 73.50 98 LEU A CA 1
ATOM 828 C C . LEU A 1 98 ? -3.524 16.459 1.462 1.00 73.50 98 LEU A C 1
ATOM 830 O O . LEU A 1 98 ? -2.439 15.890 1.604 1.00 73.50 98 LEU A O 1
ATOM 834 N N . ILE A 1 99 ? -4.034 17.279 2.378 1.00 86.31 99 ILE A N 1
ATOM 835 C CA . ILE A 1 99 ? -3.471 17.479 3.711 1.00 86.31 99 ILE A CA 1
ATOM 836 C C . ILE A 1 99 ? -4.282 16.630 4.690 1.00 86.31 99 ILE A C 1
ATOM 838 O O . ILE A 1 99 ? -5.496 16.789 4.797 1.00 86.31 99 ILE A O 1
ATOM 842 N N . HIS A 1 100 ? -3.610 15.748 5.426 1.00 88.00 100 HIS A N 1
ATOM 843 C CA . HIS A 1 100 ? -4.248 14.854 6.390 1.00 88.00 100 HIS A CA 1
ATOM 844 C C . HIS A 1 100 ? -3.858 15.226 7.814 1.00 88.00 100 HIS A C 1
ATOM 846 O O . HIS A 1 100 ? -2.683 15.468 8.109 1.00 88.00 100 HIS A O 1
ATOM 852 N N . ALA A 1 101 ? -4.836 15.235 8.718 1.00 91.62 101 ALA A N 1
ATOM 853 C CA . ALA A 1 101 ? -4.570 15.445 10.130 1.00 91.62 101 ALA A CA 1
ATOM 854 C C . ALA A 1 101 ? -3.863 14.217 10.717 1.00 91.62 101 ALA A C 1
ATOM 856 O O . ALA A 1 101 ? -4.312 13.079 10.582 1.00 91.62 101 ALA A O 1
ATOM 857 N N . LYS A 1 102 ? -2.766 14.450 11.438 1.00 93.38 102 LYS A N 1
ATOM 858 C CA . LYS A 1 102 ? -1.985 13.398 12.096 1.00 93.38 102 LYS A CA 1
ATOM 859 C C . LYS A 1 102 ? -2.825 12.572 13.057 1.00 93.38 102 LYS A C 1
ATOM 861 O O . LYS A 1 102 ? -2.594 11.379 13.149 1.00 93.38 102 LYS A O 1
ATOM 866 N N . LYS A 1 103 ? -3.811 13.175 13.728 1.00 91.56 103 LYS A N 1
ATOM 867 C CA . LYS A 1 103 ? -4.709 12.473 14.660 1.00 91.56 103 LYS A CA 1
ATOM 868 C C . LYS A 1 103 ? -5.555 11.377 14.003 1.00 91.56 103 LYS A C 1
ATOM 870 O O . LYS A 1 103 ? -5.966 10.459 14.697 1.00 91.56 103 LYS A O 1
ATOM 875 N N . ASP A 1 104 ? -5.817 11.481 12.698 1.00 88.62 104 ASP A N 1
ATOM 876 C CA . ASP A 1 104 ? -6.584 10.481 11.946 1.00 88.62 104 ASP A CA 1
ATOM 877 C C . ASP A 1 104 ? -5.663 9.368 11.401 1.00 88.62 104 ASP A C 1
ATOM 879 O O . ASP A 1 104 ? -6.126 8.300 11.021 1.00 88.62 104 ASP A O 1
ATOM 883 N N . ILE A 1 105 ? -4.341 9.571 11.407 1.00 90.38 105 ILE A N 1
ATOM 884 C CA . ILE A 1 105 ? -3.361 8.594 10.908 1.00 90.38 105 ILE A CA 1
ATOM 885 C C . ILE A 1 105 ? -2.634 7.893 12.056 1.00 90.38 105 ILE A C 1
ATOM 887 O O . ILE A 1 105 ? -2.455 6.680 12.011 1.00 90.38 105 ILE A O 1
ATOM 891 N N . PHE A 1 106 ? -2.225 8.651 13.073 1.00 92.38 106 PHE A N 1
ATOM 892 C CA . PHE A 1 106 ? -1.333 8.223 14.144 1.00 92.38 106 PHE A CA 1
ATOM 893 C C . PHE A 1 106 ? -2.055 8.079 15.502 1.00 92.38 106 PHE A C 1
ATOM 895 O O . PHE A 1 106 ? -2.989 8.839 15.785 1.00 92.38 106 PHE A O 1
ATOM 902 N N . PRO A 1 107 ? -1.604 7.158 16.380 1.00 93.00 107 PRO A N 1
ATOM 903 C CA . PRO A 1 107 ? -0.556 6.161 16.130 1.00 93.00 107 PRO A CA 1
ATOM 904 C C . PRO A 1 107 ? -0.967 5.190 15.017 1.00 93.00 107 PRO A C 1
ATOM 906 O O . PRO A 1 107 ? -2.155 5.012 14.764 1.00 93.00 107 PRO A O 1
ATOM 909 N N . LEU A 1 108 ? 0.015 4.632 14.306 1.00 92.56 108 LEU A N 1
ATOM 910 C CA . LEU A 1 108 ? -0.282 3.612 13.302 1.00 92.56 108 LEU A CA 1
ATOM 911 C C . LEU A 1 108 ? -0.811 2.364 14.009 1.00 92.56 108 LEU A C 1
ATOM 913 O O . LEU A 1 108 ? -0.303 1.995 15.066 1.00 92.56 108 LEU A O 1
ATOM 917 N N . ILE A 1 109 ? -1.785 1.713 13.388 1.00 91.25 109 ILE A N 1
ATOM 918 C CA . ILE A 1 109 ? -2.247 0.377 13.772 1.00 91.25 109 ILE A CA 1
ATOM 919 C C . ILE A 1 109 ? -1.657 -0.651 12.807 1.00 91.25 109 ILE A C 1
ATOM 921 O O . ILE A 1 109 ? -1.126 -0.285 11.757 1.00 91.25 109 ILE A O 1
ATOM 925 N N . THR A 1 110 ? -1.752 -1.937 13.119 1.00 92.69 110 THR A N 1
ATOM 926 C CA . THR A 1 110 ? -1.445 -3.003 12.160 1.00 92.69 110 THR A CA 1
ATOM 927 C C . THR A 1 110 ? -2.731 -3.575 11.580 1.00 92.69 110 THR A C 1
ATOM 929 O O . THR A 1 110 ? -3.749 -3.686 12.260 1.00 92.69 110 THR A O 1
ATOM 932 N N . ARG A 1 111 ? -2.702 -3.924 10.294 1.00 93.19 111 ARG A N 1
ATOM 933 C CA . ARG A 1 111 ? -3.797 -4.627 9.619 1.00 93.19 111 ARG A CA 1
ATOM 934 C C . ARG A 1 111 ? -3.254 -5.724 8.720 1.00 93.19 111 ARG A C 1
ATOM 936 O O . ARG A 1 111 ? -2.104 -5.654 8.284 1.00 93.19 111 ARG A O 1
ATOM 943 N N . LEU A 1 112 ? -4.094 -6.719 8.448 1.00 95.31 112 LEU A N 1
ATOM 944 C CA . LEU A 1 112 ? -3.723 -7.850 7.611 1.00 95.31 112 LEU A CA 1
ATOM 945 C C . LEU A 1 112 ? -3.610 -7.438 6.136 1.00 95.31 112 LEU A C 1
ATOM 947 O O . LEU A 1 112 ? -4.488 -6.750 5.608 1.00 95.31 112 LEU A O 1
ATOM 951 N N . LEU A 1 113 ? -2.532 -7.873 5.494 1.00 96.31 113 LEU A N 1
ATOM 952 C CA . LEU A 1 113 ? -2.317 -7.855 4.051 1.00 96.31 113 LEU A CA 1
ATOM 953 C C . LEU A 1 113 ? -1.790 -9.240 3.655 1.00 96.31 113 LEU A C 1
ATOM 955 O O . LEU A 1 113 ? -0.608 -9.548 3.835 1.00 96.31 113 LEU A O 1
ATOM 959 N N . GLY A 1 114 ? -2.697 -10.106 3.210 1.00 95.31 114 GLY A N 1
ATOM 960 C CA . GLY A 1 114 ? -2.434 -11.521 2.989 1.00 95.31 114 GLY A CA 1
ATOM 961 C C . GLY A 1 114 ? -2.103 -12.215 4.310 1.00 95.31 114 GLY A C 1
ATOM 962 O O . GLY A 1 114 ? -2.962 -12.403 5.166 1.00 95.31 114 GLY A O 1
ATOM 963 N N . GLN A 1 115 ? -0.834 -12.579 4.488 1.00 94.25 115 GLN A N 1
ATOM 964 C CA . GLN A 1 115 ? -0.329 -13.235 5.705 1.00 94.25 115 GLN A CA 1
ATOM 965 C C . GLN A 1 115 ? 0.467 -12.285 6.613 1.00 94.25 115 GLN A C 1
ATOM 967 O O . GLN A 1 115 ? 0.979 -12.701 7.651 1.00 94.25 115 GLN A O 1
ATOM 972 N N . LEU A 1 116 ? 0.608 -11.015 6.225 1.00 96.00 116 LEU A N 1
ATOM 973 C CA . LEU A 1 116 ? 1.451 -10.048 6.920 1.00 96.00 116 LEU A CA 1
ATOM 974 C C . LEU A 1 116 ? 0.610 -9.067 7.735 1.00 96.00 116 LEU A C 1
ATOM 976 O O . LEU A 1 116 ? -0.418 -8.577 7.271 1.00 96.00 116 LEU A O 1
ATOM 980 N N . TRP A 1 117 ? 1.098 -8.717 8.925 1.00 95.19 117 TRP A N 1
ATOM 981 C CA . TRP A 1 117 ? 0.581 -7.603 9.717 1.00 95.19 117 TRP A CA 1
ATOM 982 C C . TRP A 1 117 ? 1.380 -6.348 9.405 1.00 95.19 117 TRP A C 1
ATOM 984 O O . TRP A 1 117 ? 2.563 -6.244 9.728 1.00 95.19 117 TRP A O 1
ATOM 994 N N . VAL A 1 118 ? 0.730 -5.395 8.750 1.00 95.94 118 VAL A N 1
ATOM 995 C CA . VAL A 1 118 ? 1.405 -4.269 8.112 1.00 95.94 118 VAL A CA 1
ATOM 996 C C . VAL A 1 118 ? 0.891 -2.948 8.691 1.00 95.94 118 VAL A C 1
ATOM 998 O O . VAL A 1 118 ? -0.315 -2.818 8.917 1.00 95.94 118 VAL A O 1
ATOM 1001 N N . PRO A 1 119 ? 1.762 -1.947 8.938 1.00 95.50 119 PRO A N 1
ATOM 1002 C CA . PRO A 1 119 ? 1.331 -0.658 9.469 1.00 95.50 119 PRO A CA 1
ATOM 1003 C C . PRO A 1 119 ? 0.321 0.056 8.560 1.00 95.50 119 PRO A C 1
ATOM 1005 O O . PRO A 1 119 ? 0.564 0.224 7.363 1.00 95.50 119 PRO A O 1
ATOM 1008 N N . ALA A 1 120 ? -0.756 0.561 9.152 1.00 93.38 120 ALA A N 1
ATOM 1009 C CA . ALA A 1 120 ? -1.865 1.260 8.519 1.00 93.38 120 ALA A CA 1
ATOM 1010 C C . ALA A 1 120 ? -2.253 2.517 9.329 1.00 93.38 120 ALA A C 1
ATOM 1012 O O . ALA A 1 120 ? -2.037 2.554 10.545 1.00 93.38 120 ALA A O 1
ATOM 1013 N N . PRO A 1 121 ? -2.831 3.550 8.689 1.00 91.62 121 PRO A N 1
ATOM 1014 C CA . PRO A 1 121 ? -3.473 4.655 9.397 1.00 91.62 121 PRO A CA 1
ATOM 1015 C C . PRO A 1 121 ? -4.551 4.141 10.353 1.00 91.62 121 PRO A C 1
ATOM 1017 O O . PRO A 1 121 ? -5.292 3.223 10.000 1.00 91.62 121 PRO A O 1
ATOM 1020 N N . ARG A 1 122 ? -4.686 4.755 11.533 1.00 87.75 122 ARG A N 1
ATOM 1021 C CA . ARG A 1 122 ? -5.750 4.367 12.471 1.00 87.75 122 ARG A CA 1
ATOM 1022 C C . ARG A 1 122 ? -7.154 4.614 11.924 1.00 87.75 122 ARG A C 1
ATOM 1024 O O . ARG A 1 122 ? -8.008 3.768 12.127 1.00 87.75 122 ARG A O 1
ATOM 1031 N N . ASN A 1 123 ? -7.386 5.730 11.227 1.00 84.62 123 ASN A N 1
ATOM 1032 C CA . ASN A 1 123 ? -8.653 6.020 10.563 1.00 84.62 123 ASN A CA 1
ATOM 1033 C C . ASN A 1 123 ? -8.488 5.853 9.047 1.00 84.62 123 ASN A C 1
ATOM 1035 O O . ASN A 1 123 ? -7.903 6.682 8.344 1.00 84.62 123 ASN A O 1
ATOM 1039 N N . LEU A 1 124 ? -9.024 4.746 8.549 1.00 75.00 124 LEU A N 1
ATOM 1040 C CA . LEU A 1 124 ? -8.845 4.285 7.173 1.00 75.00 124 LEU A CA 1
ATOM 1041 C C . LEU A 1 124 ? -9.701 5.084 6.179 1.00 75.00 124 LEU A C 1
ATOM 1043 O O . LEU A 1 124 ? -9.288 5.323 5.045 1.00 75.00 124 LEU A O 1
ATOM 1047 N N . ILE A 1 125 ? -10.896 5.502 6.607 1.00 66.94 125 ILE A N 1
ATOM 1048 C CA . ILE A 1 125 ? -11.909 6.121 5.744 1.00 66.94 125 ILE A CA 1
ATOM 1049 C C . ILE A 1 125 ? -11.534 7.573 5.441 1.00 66.94 125 ILE A C 1
ATOM 1051 O O . ILE A 1 125 ? -11.607 8.007 4.289 1.00 66.94 125 ILE A O 1
ATOM 1055 N N . LYS A 1 126 ? -11.061 8.311 6.450 1.00 67.19 126 LYS A N 1
ATOM 1056 C CA . LYS A 1 126 ? -10.625 9.705 6.287 1.00 67.19 126 LYS A CA 1
ATOM 1057 C C . LYS A 1 126 ? -9.315 9.844 5.527 1.00 67.19 126 LYS A C 1
ATOM 1059 O O . LYS A 1 126 ? -9.045 10.914 4.984 1.00 67.19 126 LYS A O 1
ATOM 1064 N N . HIS A 1 127 ? -8.497 8.793 5.484 1.00 60.62 127 HIS A N 1
ATOM 1065 C CA . HIS A 1 127 ? -7.237 8.857 4.760 1.00 60.62 127 HIS A CA 1
ATOM 1066 C C . HIS A 1 127 ? -7.442 8.846 3.239 1.00 60.62 127 HIS A C 1
ATOM 1068 O O . HIS A 1 127 ? -6.764 9.605 2.562 1.00 60.62 127 HIS A O 1
ATOM 1074 N N . ASN A 1 128 ? -8.408 8.085 2.703 1.00 63.03 128 ASN A N 1
ATOM 1075 C CA . ASN A 1 128 ? -8.428 7.804 1.259 1.00 63.03 128 ASN A CA 1
ATOM 1076 C C . ASN A 1 128 ? -9.729 8.091 0.484 1.00 63.03 128 ASN A C 1
ATOM 1078 O O . ASN A 1 128 ? -9.807 7.759 -0.694 1.00 63.03 128 ASN A O 1
ATOM 1082 N N . SER A 1 129 ? -10.750 8.735 1.062 1.00 61.19 129 SER A N 1
ATOM 1083 C CA . SER A 1 129 ? -11.982 9.115 0.322 1.00 61.19 129 SER A CA 1
ATOM 1084 C C . SER A 1 129 ? -12.633 7.963 -0.477 1.00 61.19 129 SER A C 1
ATOM 1086 O O . SER A 1 129 ? -13.313 8.191 -1.481 1.00 61.19 129 SER A O 1
ATOM 1088 N N . PHE A 1 130 ? -12.420 6.706 -0.072 1.00 68.75 130 PHE A N 1
ATOM 1089 C CA . PHE A 1 130 ? -12.922 5.561 -0.823 1.00 68.75 130 PHE A CA 1
ATOM 1090 C C . PHE A 1 130 ? -14.430 5.441 -0.698 1.00 68.75 130 PHE A C 1
ATOM 1092 O O . PHE A 1 130 ? -15.002 5.510 0.390 1.00 68.75 130 PHE A O 1
ATOM 1099 N N . THR A 1 131 ? -15.082 5.133 -1.816 1.00 73.25 131 THR A N 1
ATOM 1100 C CA . THR A 1 131 ? -16.477 4.713 -1.766 1.00 73.25 131 THR A CA 1
ATOM 1101 C C . THR A 1 131 ? -16.549 3.230 -1.421 1.00 73.25 131 THR A C 1
ATOM 1103 O O . THR A 1 131 ? -16.383 2.366 -2.279 1.00 73.25 131 THR A O 1
ATOM 1106 N N . LEU A 1 132 ? -16.845 2.916 -0.159 1.00 84.50 132 LEU A N 1
ATOM 1107 C CA . LEU A 1 132 ? -16.897 1.528 0.318 1.00 84.50 132 LEU A CA 1
ATOM 1108 C C . LEU A 1 132 ? -17.991 0.685 -0.362 1.00 84.50 132 LEU A C 1
ATOM 1110 O O . LEU A 1 132 ? -17.848 -0.532 -0.461 1.00 84.50 132 LEU A O 1
ATOM 1114 N N . LYS A 1 133 ? -19.045 1.331 -0.878 1.00 90.50 133 LYS A N 1
ATOM 1115 C CA . LYS A 1 133 ? -20.214 0.690 -1.506 1.00 90.50 133 LYS A CA 1
ATOM 1116 C C . LYS A 1 133 ? -19.937 0.103 -2.895 1.00 90.50 133 LYS A C 1
ATOM 1118 O O . LYS A 1 133 ? -20.583 -0.875 -3.283 1.00 90.50 133 LYS A O 1
ATOM 1123 N N . TYR A 1 134 ? -19.027 0.715 -3.651 1.00 92.00 134 TYR A N 1
ATOM 1124 C CA . TYR A 1 134 ? -18.770 0.357 -5.043 1.00 92.00 134 TYR A CA 1
ATOM 1125 C C . TYR A 1 134 ? -17.374 -0.236 -5.222 1.00 92.00 134 TYR A C 1
ATOM 1127 O O . TYR A 1 134 ? -16.416 0.106 -4.525 1.00 92.00 134 TYR A O 1
ATOM 1135 N N . CYS A 1 135 ? -17.303 -1.166 -6.162 1.00 92.88 135 CYS A N 1
ATOM 1136 C CA . CYS A 1 135 ? -16.108 -1.863 -6.585 1.00 92.88 135 CYS A CA 1
ATOM 1137 C C . CYS A 1 135 ? -15.851 -1.481 -8.042 1.00 92.88 135 CYS A C 1
ATOM 1139 O O . CYS A 1 135 ? -16.756 -1.535 -8.879 1.00 92.88 135 CYS A O 1
ATOM 1141 N N . SER A 1 136 ? -14.628 -1.054 -8.319 1.00 89.50 136 SER A N 1
ATOM 1142 C CA . SER A 1 136 ? -14.175 -0.611 -9.633 1.00 89.50 136 SER A CA 1
ATOM 1143 C C . SER A 1 136 ? -12.706 -0.958 -9.797 1.00 89.50 136 SER A C 1
ATOM 1145 O O . SER A 1 136 ? -11.960 -0.997 -8.817 1.00 89.50 136 SER A O 1
ATOM 1147 N N . SER A 1 137 ? -12.303 -1.179 -11.038 1.00 86.88 137 SER A N 1
ATOM 1148 C CA . SER A 1 137 ? -10.919 -1.417 -11.433 1.00 86.88 137 SER A CA 1
ATOM 1149 C C . SER A 1 137 ? -10.352 -0.144 -12.046 1.00 86.88 137 SER A C 1
ATOM 1151 O O . SER A 1 137 ? -11.077 0.608 -12.709 1.00 86.88 137 SER A O 1
ATOM 1153 N N . GLY A 1 138 ? -9.056 0.085 -11.848 1.00 84.75 138 GLY A N 1
ATOM 1154 C CA . GLY A 1 138 ? -8.342 1.159 -12.523 1.00 84.75 138 GLY A CA 1
ATOM 1155 C C . GLY A 1 138 ? -8.380 1.011 -14.048 1.00 84.75 138 GLY A C 1
ATOM 1156 O O . GLY A 1 138 ? -8.615 -0.065 -14.604 1.00 84.75 138 GLY A O 1
ATOM 1157 N N . ASN A 1 139 ? -8.134 2.115 -14.746 1.00 89.62 139 ASN A N 1
ATOM 1158 C CA . ASN A 1 139 ? -8.035 2.157 -16.205 1.00 89.62 139 ASN A CA 1
ATOM 1159 C C . ASN A 1 139 ? -6.590 1.994 -16.704 1.00 89.62 139 ASN A C 1
ATOM 1161 O O . ASN A 1 139 ? -6.321 2.259 -17.870 1.00 89.62 139 ASN A O 1
ATOM 1165 N N . TYR A 1 140 ? -5.656 1.584 -15.850 1.00 90.25 140 TYR A N 1
ATOM 1166 C CA . TYR A 1 140 ? -4.255 1.404 -16.206 1.00 90.25 140 TYR A CA 1
ATOM 1167 C C . TYR A 1 140 ? -3.811 0.006 -15.787 1.00 90.25 140 TYR A C 1
ATOM 1169 O O . TYR A 1 140 ? -3.999 -0.375 -14.638 1.00 90.25 140 TYR A O 1
ATOM 1177 N N . SER A 1 141 ? -3.262 -0.764 -16.727 1.00 92.12 141 SER A N 1
ATOM 1178 C CA . SER A 1 141 ? -2.589 -2.025 -16.417 1.00 92.12 141 SER A CA 1
ATOM 1179 C C . SER A 1 141 ? -1.125 -1.722 -16.149 1.00 92.12 141 SER A C 1
ATOM 1181 O O . SER A 1 141 ? -0.382 -1.369 -17.070 1.00 92.12 141 SER A O 1
ATOM 1183 N N . HIS A 1 142 ? -0.689 -1.884 -14.906 1.00 92.25 142 HIS A N 1
ATOM 1184 C CA . HIS A 1 142 ? 0.705 -1.706 -14.537 1.00 92.25 142 HIS A CA 1
ATOM 1185 C C . HIS A 1 142 ? 1.595 -2.798 -15.123 1.00 92.25 142 HIS A C 1
ATOM 1187 O O . HIS A 1 142 ? 2.707 -2.496 -15.566 1.00 92.25 142 HIS A O 1
ATOM 1193 N N . ARG A 1 143 ? 1.084 -4.034 -15.214 1.00 92.88 143 ARG A N 1
ATOM 1194 C CA . ARG A 1 143 ? 1.781 -5.158 -15.861 1.00 92.88 143 ARG A CA 1
ATOM 1195 C C . ARG A 1 143 ? 2.207 -4.833 -17.293 1.00 92.88 143 ARG A C 1
ATOM 1197 O O . ARG A 1 143 ? 3.359 -5.050 -17.653 1.00 92.88 143 ARG A O 1
ATOM 1204 N N . ASN A 1 144 ? 1.289 -4.309 -18.101 1.00 92.62 144 ASN A N 1
ATOM 1205 C CA . ASN A 1 144 ? 1.545 -4.032 -19.518 1.00 92.62 144 ASN A CA 1
ATOM 1206 C C . ASN A 1 144 ? 1.955 -2.572 -19.772 1.00 92.62 144 ASN A C 1
ATOM 1208 O O . ASN A 1 144 ? 2.386 -2.234 -20.870 1.00 92.62 144 ASN A O 1
ATOM 1212 N N . SER A 1 145 ? 1.847 -1.709 -18.758 1.00 90.88 145 SER A N 1
ATOM 1213 C CA . SER A 1 145 ? 2.057 -0.262 -18.849 1.00 90.88 145 SER A CA 1
ATOM 1214 C C . SER A 1 145 ? 1.225 0.424 -19.934 1.00 90.88 145 SER A C 1
ATOM 1216 O O . SER A 1 145 ? 1.707 1.306 -20.644 1.00 90.88 145 SER A O 1
ATOM 1218 N N . VAL A 1 146 ? -0.045 0.030 -20.036 1.00 92.56 146 VAL A N 1
ATOM 1219 C CA . VAL A 1 146 ? -1.004 0.581 -20.999 1.00 92.56 146 VAL A CA 1
ATOM 1220 C C . VAL A 1 146 ? -2.297 0.990 -20.309 1.00 92.56 146 VAL A C 1
ATOM 1222 O O . VAL A 1 146 ? -2.742 0.350 -19.353 1.00 92.56 146 VAL A O 1
ATOM 1225 N N . TYR A 1 147 ? -2.924 2.046 -20.827 1.00 90.81 147 TYR A N 1
ATOM 1226 C CA . TYR A 1 147 ? -4.298 2.361 -20.465 1.00 90.81 147 TYR A CA 1
ATOM 1227 C C . TYR A 1 147 ? -5.239 1.326 -21.076 1.00 90.81 147 TYR A C 1
ATOM 1229 O O . TYR A 1 147 ? -5.137 0.971 -22.248 1.00 90.81 147 TYR A O 1
ATOM 1237 N N . GLN A 1 148 ? -6.175 0.869 -20.263 1.00 87.12 148 GLN A N 1
ATOM 1238 C CA . GLN A 1 148 ? -7.240 -0.045 -20.620 1.00 87.12 148 GLN A CA 1
ATOM 1239 C C . GLN A 1 148 ? -8.587 0.623 -20.366 1.00 87.12 148 GLN A C 1
ATOM 1241 O O . GLN A 1 148 ? -8.702 1.606 -19.630 1.00 87.12 148 GLN A O 1
ATOM 1246 N N . LYS A 1 149 ? -9.643 0.082 -20.971 1.00 82.81 149 LYS A N 1
ATOM 1247 C CA . LYS A 1 149 ? -10.998 0.538 -20.673 1.00 82.81 149 LYS A CA 1
ATOM 1248 C C . LYS A 1 149 ? -11.296 0.224 -19.204 1.00 82.81 149 LYS A C 1
ATOM 1250 O O . LYS A 1 149 ? -11.384 -0.942 -18.833 1.00 82.81 149 LYS A O 1
ATOM 1255 N N . GLY A 1 150 ? -11.425 1.265 -18.382 1.00 75.44 150 GLY A N 1
ATOM 1256 C CA . GLY A 1 150 ? -11.805 1.115 -16.978 1.00 75.44 150 GLY A CA 1
ATOM 1257 C C . GLY A 1 150 ? -13.156 0.409 -16.843 1.00 75.44 150 GLY A C 1
ATOM 1258 O O . GLY A 1 150 ? -14.009 0.493 -17.736 1.00 75.44 150 GLY A O 1
ATOM 1259 N N . SER A 1 151 ? -13.360 -0.293 -15.730 1.00 79.50 151 SER A N 1
ATOM 1260 C CA . SER A 1 151 ? -14.646 -0.933 -15.461 1.00 79.50 151 SER A CA 1
ATOM 1261 C C . SER A 1 151 ? -15.663 0.092 -14.957 1.00 79.50 151 SER A C 1
ATOM 1263 O O . SER A 1 151 ? -15.333 1.039 -14.240 1.00 79.50 151 SER A O 1
ATOM 1265 N N . LYS A 1 152 ? -16.935 -0.082 -15.343 1.00 86.06 152 LYS A N 1
ATOM 1266 C CA . LYS A 1 152 ? -18.021 0.679 -14.716 1.00 86.06 152 LYS A CA 1
ATOM 1267 C C . LYS A 1 152 ? -18.116 0.240 -13.250 1.00 86.06 152 LYS A C 1
ATOM 1269 O O . LYS A 1 152 ? -18.149 -0.969 -13.016 1.00 86.06 152 LYS A O 1
ATOM 1274 N N . PRO A 1 153 ? -18.193 1.169 -12.280 1.00 90.38 153 PRO A N 1
ATOM 1275 C CA . PRO A 1 153 ? -18.367 0.800 -10.884 1.00 90.38 153 PRO A CA 1
ATOM 1276 C C . PRO A 1 153 ? -19.622 -0.054 -10.694 1.00 90.38 153 PRO A C 1
ATOM 1278 O O . PRO A 1 153 ? -20.706 0.307 -11.157 1.00 90.38 153 PRO A O 1
ATOM 1281 N N . ILE A 1 154 ? -19.482 -1.173 -9.988 1.00 93.69 154 ILE A N 1
ATOM 1282 C CA . ILE A 1 154 ? -20.595 -2.046 -9.599 1.00 93.69 154 ILE A CA 1
ATOM 1283 C C . ILE A 1 154 ? -20.727 -2.075 -8.082 1.00 93.69 154 ILE A C 1
ATOM 1285 O O . ILE A 1 154 ? -19.788 -1.746 -7.357 1.00 93.69 154 ILE A O 1
ATOM 1289 N N . ARG A 1 155 ? -21.895 -2.465 -7.563 1.00 95.38 155 ARG A N 1
ATOM 1290 C CA . ARG A 1 155 ? -22.028 -2.698 -6.119 1.00 95.38 155 ARG A CA 1
ATOM 1291 C C . ARG A 1 155 ? -21.113 -3.849 -5.717 1.00 95.38 155 ARG A C 1
ATOM 1293 O O . ARG A 1 155 ? -21.206 -4.923 -6.306 1.00 95.38 155 ARG A O 1
ATOM 1300 N N . CYS A 1 156 ? -20.297 -3.655 -4.683 1.00 95.06 156 CYS A N 1
ATOM 1301 C CA . CYS A 1 156 ? -19.397 -4.708 -4.207 1.00 95.06 156 CYS A CA 1
ATOM 1302 C C . CYS A 1 156 ? -20.139 -5.988 -3.802 1.00 95.06 156 CYS A C 1
ATOM 1304 O O . CYS A 1 156 ? -19.614 -7.078 -3.984 1.00 95.06 156 CYS A O 1
ATOM 1306 N N . SER A 1 157 ? -21.390 -5.875 -3.344 1.00 95.38 157 SER A N 1
ATOM 1307 C CA . SER A 1 157 ? -22.229 -7.027 -2.996 1.00 95.38 157 SER A CA 1
ATOM 1308 C C 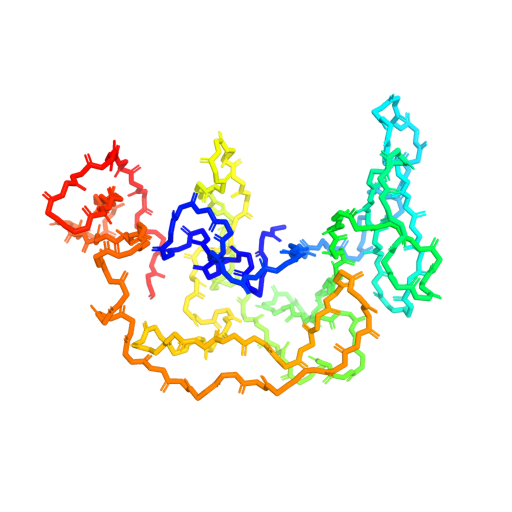. SER A 1 157 ? -22.461 -8.001 -4.156 1.00 95.38 157 SER A C 1
ATOM 1310 O O . SER A 1 157 ? -22.676 -9.185 -3.918 1.00 95.38 157 SER A O 1
ATOM 1312 N N . ALA A 1 158 ? -22.386 -7.537 -5.409 1.00 96.31 158 ALA A N 1
ATOM 1313 C CA . ALA A 1 158 ? -22.474 -8.411 -6.580 1.00 96.31 158 ALA A CA 1
ATOM 1314 C C . ALA A 1 158 ? -21.264 -9.358 -6.705 1.00 96.31 158 ALA A C 1
ATOM 1316 O O . ALA A 1 158 ? -21.339 -10.360 -7.409 1.00 96.31 158 ALA A O 1
ATOM 1317 N N . LEU A 1 159 ? -20.164 -9.057 -6.007 1.00 96.19 159 LEU A N 1
ATOM 1318 C CA . LEU A 1 159 ? -18.908 -9.799 -6.058 1.00 96.19 159 LEU A CA 1
ATOM 1319 C C . LEU A 1 159 ? -18.700 -10.760 -4.880 1.00 96.19 159 LEU A C 1
ATOM 1321 O O . LEU A 1 159 ? -17.751 -11.538 -4.906 1.00 96.19 159 LEU A O 1
ATOM 1325 N N . TYR A 1 160 ? -19.588 -10.766 -3.879 1.00 96.12 160 TYR A N 1
ATOM 1326 C CA . TYR A 1 160 ? -19.417 -11.559 -2.650 1.00 96.12 160 TYR A CA 1
ATOM 1327 C C . TYR A 1 160 ? -19.349 -13.071 -2.887 1.00 96.12 160 TYR A C 1
ATOM 1329 O O . TYR A 1 160 ? -18.771 -13.791 -2.082 1.00 96.12 160 TYR A O 1
ATOM 1337 N N . LYS A 1 161 ? -19.926 -13.568 -3.987 1.00 96.69 161 LYS A N 1
ATOM 1338 C CA . LYS A 1 161 ? -19.857 -14.990 -4.360 1.00 96.69 161 LYS A CA 1
ATOM 1339 C C . LYS A 1 161 ? -18.541 -15.386 -5.036 1.00 96.69 161 LYS A C 1
ATOM 1341 O O . LYS A 1 161 ? -18.261 -16.574 -5.128 1.00 96.69 161 LYS A O 1
ATOM 1346 N N . TYR A 1 162 ? -17.773 -14.416 -5.528 1.00 96.31 162 TYR A N 1
ATOM 1347 C CA . TYR A 1 162 ? -16.598 -14.652 -6.373 1.00 96.31 162 TYR A CA 1
ATOM 1348 C C . TYR A 1 162 ? -15.290 -14.309 -5.670 1.00 96.31 162 TYR A C 1
ATOM 1350 O O . TYR A 1 162 ? -14.276 -14.951 -5.925 1.00 96.31 162 TYR A O 1
ATOM 1358 N N . TYR A 1 163 ? -15.317 -13.319 -4.778 1.00 97.25 163 TYR A N 1
ATOM 1359 C CA . TYR A 1 163 ? -14.140 -12.865 -4.052 1.00 97.25 163 TYR A CA 1
ATOM 1360 C C . TYR A 1 163 ? -14.408 -12.822 -2.548 1.00 97.25 163 TYR A C 1
ATOM 1362 O O . TYR A 1 163 ? -15.541 -12.544 -2.149 1.00 97.25 163 TYR A O 1
ATOM 1370 N N . PRO A 1 164 ? -13.387 -13.066 -1.711 1.00 97.38 164 PRO A N 1
ATOM 1371 C CA . PRO A 1 164 ? -13.496 -12.888 -0.271 1.00 97.38 164 PRO A CA 1
ATOM 1372 C C . PRO A 1 164 ? -13.741 -11.426 0.114 1.00 97.38 164 PRO A C 1
ATOM 1374 O O . PRO A 1 164 ? -13.047 -10.545 -0.385 1.00 97.38 164 PRO A O 1
ATOM 1377 N N . PHE A 1 165 ? -14.683 -11.156 1.016 1.00 97.56 165 PHE A N 1
ATOM 1378 C CA . PHE A 1 165 ? -14.937 -9.828 1.579 1.00 97.56 165 PHE A CA 1
ATOM 1379 C C . PHE A 1 165 ? -14.987 -9.868 3.101 1.00 97.56 165 PHE A C 1
ATOM 1381 O O . PHE A 1 165 ? -15.504 -10.809 3.702 1.00 97.56 165 PHE A O 1
ATOM 1388 N N . VAL A 1 166 ? -14.479 -8.808 3.717 1.00 95.81 166 VAL A N 1
ATOM 1389 C CA . VAL A 1 166 ? -14.505 -8.609 5.160 1.00 95.81 166 VAL A CA 1
ATOM 1390 C C . VAL A 1 166 ? -15.889 -8.138 5.583 1.00 95.81 166 VAL A C 1
ATOM 1392 O O . VAL A 1 166 ? -16.346 -7.067 5.178 1.00 95.81 166 VAL A O 1
ATOM 1395 N N . ASN A 1 167 ? -16.535 -8.924 6.437 1.00 94.56 167 ASN A N 1
ATOM 1396 C CA . ASN A 1 167 ? -17.656 -8.482 7.247 1.00 94.56 167 ASN A CA 1
ATOM 1397 C C . ASN A 1 167 ? -17.136 -8.052 8.621 1.00 94.56 167 ASN A C 1
ATOM 1399 O O . ASN A 1 167 ? -16.313 -8.748 9.215 1.00 94.56 167 ASN A O 1
ATOM 1403 N N . ARG A 1 168 ? -17.593 -6.902 9.117 1.00 91.88 168 ARG A N 1
ATOM 1404 C CA . ARG A 1 168 ? -17.081 -6.299 10.348 1.00 91.88 168 ARG A CA 1
ATOM 1405 C C . ARG A 1 168 ? -18.212 -6.036 11.320 1.00 91.88 168 ARG A C 1
ATOM 1407 O O . ARG A 1 168 ? -19.189 -5.374 10.976 1.00 91.88 168 ARG A O 1
ATOM 1414 N N . THR A 1 169 ? -18.031 -6.500 12.547 1.00 92.19 169 THR A N 1
ATOM 1415 C CA . THR A 1 169 ? -18.972 -6.287 13.645 1.00 92.19 169 THR A CA 1
ATOM 1416 C C . THR A 1 169 ? -18.206 -5.739 14.838 1.00 92.19 169 THR A C 1
ATOM 1418 O O . THR A 1 169 ? -17.280 -6.374 15.331 1.00 92.19 169 THR A O 1
ATOM 1421 N N . CYS A 1 170 ? -18.559 -4.535 15.279 1.00 88.19 170 CYS A N 1
ATOM 1422 C CA . CYS A 1 170 ? -17.924 -3.877 16.417 1.00 88.19 170 CYS A CA 1
ATOM 1423 C C . CYS A 1 170 ? -18.886 -3.931 17.600 1.00 88.19 170 CYS A C 1
ATOM 1425 O O . CYS A 1 170 ? -19.867 -3.191 17.638 1.00 88.19 170 CYS A O 1
ATOM 1427 N N . ASN A 1 171 ? -18.630 -4.848 18.531 1.00 79.94 171 ASN A N 1
ATOM 1428 C CA . ASN A 1 171 ? -19.508 -5.076 19.682 1.00 79.94 171 ASN A CA 1
ATOM 1429 C C . ASN A 1 171 ? -19.323 -4.011 20.772 1.00 79.94 171 ASN A C 1
ATOM 1431 O O . ASN A 1 171 ? -20.192 -3.826 21.619 1.00 79.94 171 ASN A O 1
ATOM 1435 N N . ASN A 1 172 ? -18.190 -3.311 20.765 1.00 80.12 172 ASN A N 1
ATOM 1436 C CA . ASN A 1 172 ? -17.880 -2.223 21.681 1.00 80.12 172 ASN A CA 1
ATOM 1437 C C . ASN A 1 172 ? -16.965 -1.204 20.958 1.00 80.12 172 ASN A C 1
ATOM 1439 O O . ASN A 1 172 ? -16.462 -1.494 19.868 1.00 80.12 172 ASN A O 1
ATOM 1443 N N . PRO A 1 173 ? -16.741 0.004 21.509 1.00 74.94 173 PRO A N 1
ATOM 1444 C CA . PRO A 1 173 ? -15.976 1.040 20.819 1.00 74.94 173 PRO A CA 1
ATOM 1445 C C . PRO A 1 173 ? -14.471 0.755 20.737 1.00 74.94 173 PRO A C 1
ATOM 1447 O O . PRO A 1 173 ? -13.768 1.544 20.114 1.00 74.94 173 PRO A O 1
ATOM 1450 N N . TYR A 1 174 ? -13.979 -0.338 21.325 1.00 76.50 174 TYR A N 1
ATOM 1451 C CA . TYR A 1 174 ? -12.559 -0.676 21.417 1.00 76.50 174 TYR A CA 1
ATOM 1452 C C . TYR A 1 174 ? -12.161 -1.890 20.586 1.00 76.50 174 TYR A C 1
ATOM 1454 O O . TYR A 1 174 ? -10.999 -1.978 20.209 1.00 76.50 174 TYR A O 1
ATOM 1462 N N . THR A 1 175 ? -13.080 -2.806 20.279 1.00 84.50 175 THR A N 1
ATOM 1463 C CA . THR A 1 175 ? -12.773 -4.022 19.519 1.00 84.50 175 THR A CA 1
ATOM 1464 C C . THR A 1 175 ? -13.815 -4.310 18.444 1.00 84.50 175 THR A C 1
ATOM 1466 O O . THR A 1 175 ? -15.026 -4.166 18.642 1.00 84.50 175 THR A O 1
ATOM 1469 N N . CYS A 1 176 ? -13.327 -4.733 17.281 1.00 89.75 176 CYS A N 1
ATOM 1470 C CA . CYS A 1 176 ? -14.148 -5.215 16.180 1.00 89.75 176 CYS A CA 1
ATOM 1471 C C . CYS A 1 176 ? -13.707 -6.618 15.777 1.00 89.75 176 CYS A C 1
ATOM 1473 O O . CYS A 1 176 ? -12.517 -6.912 15.681 1.00 89.75 176 CYS A O 1
ATOM 1475 N N . THR A 1 177 ? -14.681 -7.464 15.474 1.00 93.94 177 THR A N 1
ATOM 1476 C CA . THR A 1 177 ? -14.458 -8.754 14.833 1.00 93.94 177 THR A CA 1
ATOM 1477 C C . THR A 1 177 ? -14.538 -8.560 13.323 1.00 93.94 177 THR A C 1
ATOM 1479 O O . THR A 1 177 ? -15.527 -8.029 12.809 1.00 93.94 177 THR A O 1
ATOM 1482 N N . GLU A 1 178 ? -13.499 -8.981 12.606 1.00 95.31 178 GLU A N 1
ATOM 1483 C CA . GLU A 1 178 ? -13.456 -9.003 11.145 1.00 95.31 178 GLU A CA 1
ATOM 1484 C C . GLU A 1 178 ? -13.470 -10.456 10.660 1.00 95.31 178 GLU A C 1
ATOM 1486 O O . GLU A 1 178 ? -12.577 -11.245 10.968 1.00 95.31 178 GLU A O 1
ATOM 1491 N N . GLN A 1 179 ? -14.490 -10.813 9.882 1.00 97.25 179 GLN A N 1
ATOM 1492 C CA . GLN A 1 179 ? -14.638 -12.126 9.259 1.00 97.25 179 GLN A CA 1
ATOM 1493 C C . GLN A 1 179 ? -14.411 -12.006 7.760 1.00 97.25 179 GLN A C 1
ATOM 1495 O O . GLN A 1 179 ? -15.137 -11.278 7.082 1.00 97.25 179 GLN A O 1
ATOM 1500 N N . LEU A 1 180 ? -13.437 -12.738 7.225 1.00 97.88 180 LEU A N 1
ATOM 1501 C CA . LEU A 1 180 ? -13.250 -12.832 5.784 1.00 97.88 180 LEU A CA 1
ATOM 1502 C C . LEU A 1 180 ? -14.163 -13.925 5.229 1.00 97.88 180 LEU A C 1
ATOM 1504 O O . LEU A 1 180 ? -13.974 -15.100 5.535 1.00 97.88 180 LEU A O 1
ATOM 1508 N N . ASN A 1 181 ? -15.127 -13.549 4.394 1.00 98.19 181 ASN A N 1
ATOM 1509 C CA . ASN A 1 181 ? -16.153 -14.451 3.879 1.00 98.19 181 ASN A CA 1
ATOM 1510 C C . ASN A 1 181 ? -16.099 -14.551 2.352 1.00 98.19 181 ASN A C 1
ATOM 1512 O O . ASN A 1 181 ? -16.027 -13.535 1.669 1.00 98.19 181 ASN A O 1
ATOM 1516 N N . LEU A 1 182 ? -16.210 -15.766 1.815 1.00 97.56 182 LEU A N 1
ATOM 1517 C CA . LEU A 1 182 ? -16.460 -16.035 0.398 1.00 97.56 182 LEU A CA 1
ATOM 1518 C C . LEU A 1 182 ? -17.842 -16.681 0.263 1.00 97.56 182 LEU A C 1
ATOM 1520 O O . LEU A 1 182 ? -18.055 -17.827 0.668 1.00 97.56 182 LEU A O 1
ATOM 1524 N N . GLY A 1 183 ? -18.803 -15.935 -0.279 1.00 94.56 183 GLY A N 1
ATOM 1525 C CA . GLY A 1 183 ? -20.215 -16.304 -0.236 1.00 94.56 183 GLY A CA 1
ATOM 1526 C C . GLY A 1 183 ? -20.679 -16.508 1.209 1.00 94.56 183 GLY A C 1
ATOM 1527 O O . GLY A 1 183 ? -20.601 -15.592 2.022 1.00 94.56 183 GLY A O 1
ATOM 1528 N N . ASN A 1 184 ? -21.124 -17.725 1.525 1.00 94.38 184 ASN A N 1
ATOM 1529 C CA . ASN A 1 184 ? -21.586 -18.103 2.867 1.00 94.38 184 ASN A CA 1
ATOM 1530 C C . ASN A 1 184 ? -20.496 -18.782 3.715 1.00 94.38 184 ASN A C 1
ATOM 1532 O O . ASN A 1 184 ? -20.774 -19.225 4.826 1.00 94.38 184 ASN A O 1
ATOM 1536 N N . ARG A 1 185 ? -19.273 -18.921 3.191 1.00 97.25 185 ARG A N 1
ATOM 1537 C CA . ARG A 1 185 ? -18.164 -19.582 3.883 1.00 97.25 185 ARG A CA 1
ATOM 1538 C C . ARG A 1 185 ? -17.253 -18.545 4.524 1.00 97.25 185 ARG A C 1
ATOM 1540 O O . ARG A 1 185 ? -16.683 -17.716 3.818 1.00 97.25 185 ARG A O 1
ATOM 1547 N N . THR A 1 186 ? -17.025 -18.665 5.826 1.00 98.12 186 THR A N 1
ATOM 1548 C CA . THR A 1 186 ? -15.952 -17.935 6.510 1.00 98.12 186 THR A CA 1
ATOM 1549 C C . THR A 1 186 ? -14.612 -18.616 6.251 1.00 98.12 186 THR A C 1
ATOM 1551 O O . THR A 1 186 ? -14.462 -19.820 6.455 1.00 98.12 186 THR A O 1
ATOM 1554 N N . ILE A 1 187 ? -13.650 -17.847 5.746 1.00 97.38 187 ILE A N 1
ATOM 1555 C CA . ILE A 1 187 ? -12.268 -18.275 5.512 1.00 97.38 187 ILE A CA 1
ATOM 1556 C C . ILE A 1 187 ? -11.484 -18.163 6.815 1.00 97.38 187 ILE A C 1
ATOM 1558 O O . ILE A 1 187 ? -10.859 -19.130 7.239 1.00 97.38 187 ILE A O 1
ATOM 1562 N N . HIS A 1 188 ? -11.558 -17.002 7.467 1.00 97.19 188 HIS A N 1
ATOM 1563 C CA . HIS A 1 188 ? -10.945 -16.772 8.770 1.00 97.19 188 HIS A CA 1
ATOM 1564 C C . HIS A 1 188 ? -11.614 -15.617 9.509 1.00 97.19 188 HIS A C 1
ATOM 1566 O O . HIS A 1 188 ? -12.371 -14.834 8.933 1.00 97.19 188 HIS A O 1
ATOM 1572 N N . THR A 1 189 ? -11.329 -15.524 10.803 1.00 96.81 189 THR A N 1
ATOM 1573 C CA . THR A 1 189 ? -11.803 -14.461 11.692 1.00 96.81 189 THR A CA 1
ATOM 1574 C C . THR A 1 189 ? -10.620 -13.893 12.459 1.00 96.81 189 THR A C 1
ATOM 1576 O O . THR A 1 189 ? -9.762 -14.652 12.906 1.00 96.81 189 THR A O 1
ATOM 1579 N N . ILE A 1 190 ? -10.575 -12.572 12.595 1.00 94.06 190 ILE A N 1
ATOM 1580 C CA . ILE A 1 190 ? -9.616 -11.866 13.444 1.00 94.06 190 ILE A CA 1
ATOM 1581 C C . ILE A 1 190 ? -10.355 -10.891 14.355 1.00 94.06 190 ILE A C 1
ATOM 1583 O O . ILE A 1 190 ? -11.426 -10.384 14.012 1.00 94.06 190 ILE A O 1
ATOM 1587 N N . GLU A 1 191 ? -9.751 -10.602 15.499 1.00 91.50 191 GLU A N 1
ATOM 1588 C CA . GLU A 1 191 ? -10.123 -9.464 16.328 1.00 91.50 191 GLU A CA 1
ATOM 1589 C C . GLU A 1 191 ? -9.124 -8.340 16.095 1.00 91.50 191 GLU A C 1
ATOM 1591 O O . GLU A 1 191 ? -7.918 -8.569 15.994 1.00 91.50 191 GLU A O 1
ATOM 1596 N N . ILE A 1 192 ? -9.639 -7.122 15.980 1.00 87.19 192 ILE A N 1
ATOM 1597 C CA . ILE A 1 192 ? -8.826 -5.924 15.837 1.00 87.19 192 ILE A CA 1
ATOM 1598 C C . ILE A 1 192 ? -9.256 -4.879 16.859 1.00 87.19 192 ILE A C 1
ATOM 1600 O O . ILE A 1 192 ? -10.432 -4.774 17.220 1.00 87.19 192 ILE A O 1
ATOM 1604 N N . GLU A 1 193 ? -8.303 -4.060 17.286 1.00 79.00 193 GLU A N 1
ATOM 1605 C CA . GLU A 1 193 ? -8.617 -2.845 18.023 1.00 79.00 193 GLU A CA 1
ATOM 1606 C C . GLU A 1 193 ? -9.356 -1.866 17.101 1.00 79.00 193 GLU A C 1
ATOM 1608 O O . GLU A 1 193 ? -8.967 -1.632 15.952 1.00 79.00 193 GLU A O 1
ATOM 1613 N N . ASN A 1 194 ? -10.440 -1.281 17.600 1.00 70.31 194 ASN A N 1
ATOM 1614 C CA . ASN A 1 194 ? -11.218 -0.280 16.893 1.00 70.31 194 ASN A CA 1
ATOM 1615 C C . ASN A 1 194 ? -10.454 1.052 16.892 1.00 70.31 194 ASN A C 1
ATOM 1617 O O . ASN A 1 194 ? -10.683 1.951 17.704 1.00 70.31 194 ASN A O 1
ATOM 1621 N N . GLY A 1 195 ? -9.519 1.183 15.954 1.00 59.59 195 GLY A N 1
ATOM 1622 C CA . GLY A 1 195 ? -8.989 2.473 15.539 1.00 59.59 195 GLY A CA 1
ATOM 1623 C C . GLY A 1 195 ? -10.116 3.257 14.876 1.00 59.59 195 GLY A C 1
ATOM 1624 O O . GLY A 1 195 ? -10.379 3.046 13.703 1.00 59.59 195 GLY A O 1
ATOM 1625 N N . SER A 1 196 ? -10.820 4.081 15.657 1.00 49.03 196 SER A N 1
ATOM 1626 C CA . SER A 1 196 ? -11.929 4.969 15.269 1.00 49.03 196 SER A CA 1
ATOM 1627 C C . SER A 1 196 ? -12.134 5.119 13.748 1.00 49.03 196 SER A C 1
ATOM 1629 O O . SER A 1 196 ? -11.361 5.832 13.098 1.00 49.03 196 SER A O 1
ATOM 1631 N N . LEU A 1 197 ? -13.170 4.450 13.216 1.00 46.72 197 LEU A N 1
ATOM 1632 C CA . LEU A 1 197 ? -13.681 4.600 11.841 1.00 46.72 197 LEU A CA 1
ATOM 1633 C C . LEU A 1 197 ? -13.872 6.070 11.442 1.00 46.72 197 LEU A C 1
ATOM 1635 O O . LEU A 1 197 ? -14.248 6.903 12.298 1.00 46.72 197 LEU A O 1
#

Foldseek 3Di:
DWDDQQLLCLQWALAGDPQDFETEDEDAPVCVVVVVVCLVPDPQQWDWDDDPQWIKIAHNPADCQAPDPGHPPIYIYWYWYDPDPFWIWTPDPVGRVDIDGCLQFPPWAFTGHPPDTHTGGLHSCRRYVDDNQWDWHAQADRSNRDGHDTDDIDGCVVCLQPGWTWDWDDPDQFKIKTFTHRNPDTPDIDIDTNSDD

Radius of gyration: 17.54 Å; chains: 1; bounding box: 44×41×44 Å

pLDDT: mean 89.87, std 9.59, range [46.72, 98.19]

Secondary structure (DSSP, 8-state):
-B-HHHHHHHHHHSSS-TT---EEEEEEGGGHHHHHHHHHT--SSEEEEEETTEEEEEETTS-B-TTSSSBSSEEEEEEEEESSSSEEEESSGGGTT-EEEHHHH-SPEEEEETTEEEEE-S-HHHHH---TTEE---SEETTTTEE--PPPPEEGGGGTTTS-EEEEEESSSSEEEEEEEETTEEEEEEEEE----

Organism: NCBI:txid1234261

Sequence (197 aa):
MMSDGTLLGSYRHHDIVPWDDDADFLVPVKQQSRFISVIVNSSIGVKIVKFNLKYKIYLENTTRAGNRSWNWPFIDIWFYRDVNNTHIQYDTPQWRRLIHAKKDIFPLITRLLGQLWVPAPRNLIKHNSFTLKYCSSGNYSHRNSVYQKGSKPIRCSALYKYYPFVNRTCNNPYTCTEQLNLGNRTIHTIEIENGSL